Protein 3OL3 (pdb70)

Foldseek 3Di:
DVVLCVQVVVVCCVVPVPDDDPVCVVVVVCQVPPEDDPVLLVQLLVVLVVVDDQPDAAELVSSQVSSCVVVVDGDHSRHSVSNVVVCVVVPRGHPDDD/DDPVLVVQVCVVCVPDDDPVCPVVVVVLVPDEDDPVLLVQLLVVDVVPDDLPPAQELVNSQVSSCVVVVDGHHPRHSVSNVVVNVVVPRHHD

InterPro domains:
  IPR021784 Protein of unknown function DUF3349 [PF11829] (8-99)

Nearest PDB structures (foldseek):
  3ol4-assembly1_B  TM=9.505E-01  e=7.815E-15  Mycolicibacterium smegmatis MC2 155
  6agj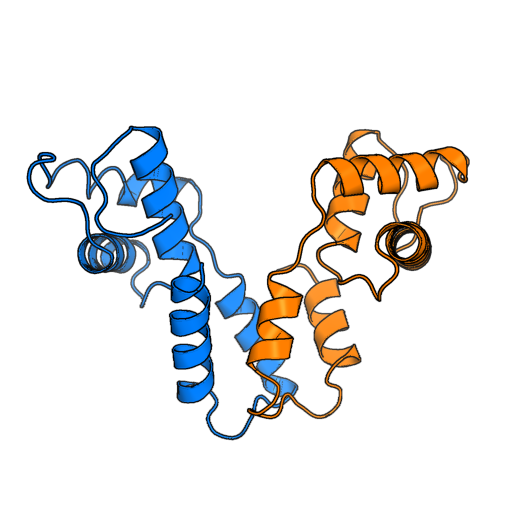-assembly1_A  TM=4.232E-01  e=7.281E-01  Homo sapiens
  8a0m-assembly2_D  TM=3.052E-01  e=1.282E+00  Haemophilus influenzae
  8a0m-assembly2_C  TM=3.181E-01  e=1.755E+00  Haemophilus influenzae
  6zy8-assembly1_A  TM=3.259E-01  e=5.436E+00  Homo sapiens

Solvent-accessible surface area: 10845 Å² total; per-residue (Å²): 103,105,65,72,40,82,89,21,35,32,94,0,81,170,46,39,84,160,16,2,50,44,171,33,0,127,55,1,0,40,46,32,73,54,63,8,81,101,106,42,5,65,130,0,8,93,33,7,60,172,92,32,104,22,167,67,61,0,53,38,58,59,0,89,99,16,0,71,155,27,24,151,100,105,8,20,28,65,4,19,43,39,0,3,41,76,0,47,84,89,63,72,50,42,66,24,95,86,88,116,127,53,4,33,37,27,0,75,135,44,31,104,98,15,2,42,41,177,37,0,125,48,0,12,40,54,10,78,58,68,8,80,101,108,50,6,68,128,0,6,96,17,5,65,182,89,42,109,26,155,72,75,3,50,70,79,55,4,45,102,15,0,72,137,19,22,149,99,106,4,1,4,30,3,8,33,55,0,23,65,80,0,56,84,85,63,65,35,64,98

Radius of gyration: 19.38 Å; Cα contacts (8 Å, |Δi|>4): 205; chains: 2; bounding box: 51×50×26 Å

CATH classification: 6.10.140.2080 (+1 more: 1.10.10.2390)

Secondary structure (DSSP, 8-state):
-HHHHHHHHHHHHHH-TT-B-GGGHHHHHHHHT----HHHHHHHHHHHHHH--SSSPBPHHHHHHHHHHHHSSPPPHHHHHHHHHHHHTTT--BSS--/--HHHHHHHHHH-TT-B-GGGHHHHHHHHH----HHHHHHHHHHHHHH--SSSPBPHHHHHHHHHHHHSSPPPHHHHHHHHHHHHTTT--B-

Sequence (190 aa):
TTTFMDNVLGWLHKGYPEGVPPKDYFALLALLKRSLTEDEVVRAAQQAIILRSTDGQSPVTDDDIRNAVHQIIEKEPTAEEINQVAARLASVGWPLAVPVFMDNVLGWLHKGYPEGVPPKDYFALLALLKRSLTEDEVVRAAQAILRSTDGQSSPVTDDDIRNAVHQIIEKEPTAEEEINQVAARLASVGWPLA

B-factor: mean 25.24, std 8.48, range [11.42, 67.13]

Organism: Mycolicibacterium smegmatis (strain ATCC 700084 / mc(2)155) (NCBI:txid246196)

Structure (mmCIF, N/CA/C/O backbone):
data_3OL3
#
_entry.id   3OL3
#
_cell.length_a   71.870
_cell.length_b   72.900
_cell.length_c   45.140
_cell.angle_alpha   90.000
_cell.angle_beta   90.000
_cell.angle_gamma   90.000
#
_symmetry.space_group_name_H-M   'P 21 21 2'
#
loop_
_entity.id
_entity.type
_entity.pdbx_description
1 polymer 'Putative uncharacterized protein'
2 non-polymer 'IODIDE ION'
3 non-polymer 'TETRAETHYLENE GLYCOL'
4 non-polymer 'TRIETHYLENE GLYCOL'
5 water water
#
loop_
_atom_site.group_PDB
_atom_site.id
_atom_site.type_symbol
_atom_site.label_atom_id
_atom_site.label_alt_id
_atom_site.label_comp_id
_atom_site.label_asym_id
_atom_site.label_entity_id
_atom_site.label_seq_id
_atom_site.pdbx_PDB_ins_code
_atom_site.Cartn_x
_atom_site.Cartn_y
_atom_site.Cartn_z
_atom_site.occupancy
_atom_site.B_iso_or_equiv
_atom_site.auth_seq_id
_atom_site.auth_comp_id
_atom_site.auth_asym_id
_atom_site.auth_atom_id
_atom_site.pdbx_PDB_model_num
ATOM 1 N N . THR A 1 9 ? 41.922 18.122 44.947 1.00 46.82 5 THR A N 1
ATOM 2 C CA . THR A 1 9 ? 43.089 18.830 45.586 1.00 48.19 5 THR A CA 1
ATOM 3 C C . THR A 1 9 ? 44.269 17.878 45.852 1.00 48.42 5 THR A C 1
ATOM 4 O O . THR A 1 9 ? 45.176 17.757 45.009 1.00 47.81 5 THR A O 1
ATOM 6 N N . THR A 1 10 ? 44.269 17.223 47.019 1.00 49.34 6 THR A N 1
ATOM 7 C CA . THR A 1 10 ? 45.112 16.040 47.244 1.00 48.67 6 THR A CA 1
ATOM 8 C C . THR A 1 10 ? 44.693 14.942 46.248 1.00 46.31 6 THR A C 1
ATOM 9 O O . THR A 1 10 ? 45.540 14.265 45.661 1.00 44.67 6 THR A O 1
ATOM 13 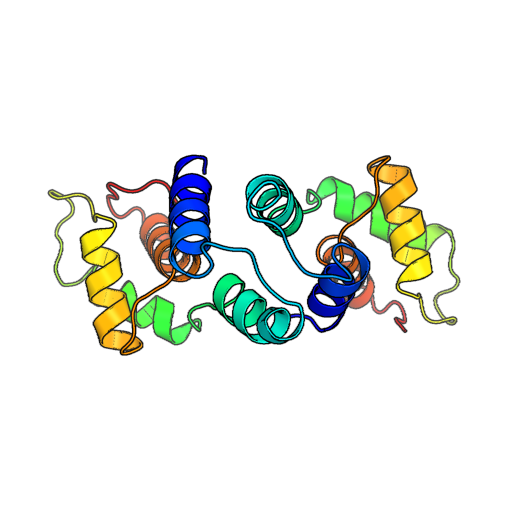N N . THR A 1 11 ? 43.381 14.781 46.062 1.00 44.76 7 THR A N 1
ATOM 14 C CA . THR A 1 11 ? 42.872 13.776 45.136 1.00 42.57 7 THR A CA 1
ATOM 15 C C . THR A 1 11 ? 43.236 14.107 43.679 1.00 39.30 7 THR A C 1
ATOM 16 O O . THR A 1 11 ? 43.573 13.204 42.927 1.00 38.11 7 THR A O 1
ATOM 20 N N . PHE A 1 12 ? 43.197 15.389 43.299 1.00 37.15 8 PHE A N 1
ATOM 21 C CA . PHE A 1 12 ? 43.668 15.796 41.972 1.00 35.32 8 PHE A CA 1
ATOM 22 C C . PHE A 1 12 ? 45.098 15.305 41.750 1.00 33.85 8 PHE A C 1
ATOM 23 O O . PHE A 1 12 ? 45.391 14.650 40.750 1.00 32.74 8 PHE A O 1
ATOM 31 N N . MET A 1 13 ? 45.988 15.607 42.693 1.00 33.33 9 MET A N 1
ATOM 32 C CA . MET A 1 13 ? 47.382 15.224 42.546 1.00 31.95 9 MET A CA 1
ATOM 33 C C . MET A 1 13 ? 47.539 13.704 42.576 1.00 31.51 9 MET A C 1
ATOM 34 O O . MET A 1 13 ? 48.289 13.164 41.783 1.00 29.90 9 MET A O 1
ATOM 39 N N . ASP A 1 14 ? 46.848 13.028 43.504 1.00 31.33 10 ASP A N 1
ATOM 40 C CA . ASP A 1 14 ? 46.853 11.559 43.559 1.00 31.87 10 ASP A CA 1
ATOM 41 C C . ASP A 1 14 ? 46.580 10.993 42.162 1.00 29.70 10 ASP A C 1
ATOM 42 O O . ASP A 1 14 ? 47.277 10.094 41.693 1.00 30.18 10 ASP A O 1
ATOM 47 N N . ASN A 1 15 ? 45.554 11.532 41.512 1.00 29.00 11 ASN A N 1
ATOM 48 C CA . ASN A 1 15 ? 45.098 11.033 40.212 1.00 28.09 11 ASN A CA 1
ATOM 49 C C . ASN A 1 15 ? 46.125 11.302 39.090 1.00 26.32 11 ASN A C 1
ATOM 50 O O . ASN A 1 15 ? 46.455 10.393 38.311 1.00 25.78 11 ASN A O 1
ATOM 55 N N . VAL A 1 16 ? 46.646 12.532 39.031 1.00 23.60 12 VAL A N 1
ATOM 56 C CA . VAL A 1 16 ? 47.631 12.883 38.005 1.00 21.94 12 VAL A CA 1
ATOM 57 C C . VAL A 1 16 ? 48.945 12.127 38.233 1.00 21.54 12 VAL A C 1
ATOM 58 O O . VAL A 1 16 ? 49.487 11.541 37.304 1.00 20.14 12 VAL A O 1
ATOM 62 N N . LEU A 1 17 ? 49.420 12.096 39.484 1.00 22.18 13 LEU A N 1
ATOM 63 C CA . LEU A 1 17 ? 50.614 11.323 39.840 1.00 21.70 13 LEU A CA 1
ATOM 64 C C . LEU A 1 17 ? 50.504 9.847 39.508 1.00 22.05 13 LEU A C 1
ATOM 65 O O . LEU A 1 17 ? 51.436 9.276 38.958 1.00 21.25 13 LEU A O 1
ATOM 70 N N . GLY A 1 18 ? 49.373 9.229 39.848 1.00 23.04 14 GLY A N 1
ATOM 71 C CA . GLY A 1 18 ? 49.116 7.835 39.447 1.00 23.95 14 GLY A CA 1
ATOM 72 C C . GLY A 1 18 ? 49.213 7.652 37.929 1.00 23.11 14 GLY A C 1
ATOM 73 O O . GLY A 1 18 ? 49.834 6.690 37.434 1.00 23.04 14 GLY A O 1
ATOM 74 N N . TRP A 1 19 ? 48.611 8.591 37.195 1.00 22.10 15 TRP A N 1
ATOM 75 C CA . TRP A 1 19 ? 48.648 8.571 35.734 1.00 21.75 15 TRP A CA 1
ATOM 76 C C . TRP A 1 19 ? 50.087 8.656 35.203 1.00 20.84 15 TRP A C 1
ATOM 77 O O . TRP A 1 19 ? 50.499 7.870 34.331 1.00 20.59 15 TRP A O 1
ATOM 88 N N . LEU A 1 20 ? 50.845 9.606 35.748 1.00 20.19 16 LEU A N 1
ATOM 89 C CA . LEU A 1 20 ? 52.210 9.886 35.311 1.00 20.29 16 LEU A CA 1
ATOM 90 C C . LEU A 1 20 ? 53.141 8.710 35.529 1.00 20.77 16 LEU A C 1
ATOM 91 O O . LEU A 1 20 ? 53.964 8.373 34.666 1.00 20.99 16 LEU A O 1
ATOM 96 N N . HIS A 1 21 ? 53.025 8.103 36.701 1.00 21.84 17 HIS A N 1
ATOM 97 C CA . HIS A 1 21 ? 53.827 6.934 37.051 1.00 23.19 17 HIS A CA 1
ATOM 98 C C . HIS A 1 21 ? 53.492 5.752 36.140 1.00 24.24 17 HIS A C 1
ATOM 99 O O . HIS A 1 21 ? 54.373 4.991 35.756 1.00 24.49 17 HIS A O 1
ATOM 106 N N . LYS A 1 22 ? 52.224 5.621 35.775 1.00 26.10 18 LYS A N 1
ATOM 107 C CA . LYS A 1 22 ? 51.810 4.554 34.831 1.00 28.77 18 LYS A CA 1
ATOM 108 C C . LYS A 1 22 ? 52.197 4.818 33.371 1.00 28.02 18 LYS A C 1
ATOM 109 O O . LYS A 1 22 ? 52.662 3.921 32.681 1.00 29.81 18 LYS A O 1
ATOM 115 N N . GLY A 1 23 ? 52.031 6.049 32.913 1.00 27.46 19 GLY A N 1
ATOM 116 C CA . GLY A 1 23 ? 52.398 6.408 31.540 1.00 27.47 19 GLY A CA 1
ATOM 117 C C . GLY A 1 23 ? 53.896 6.438 31.329 1.00 27.64 19 GLY A C 1
ATOM 118 O O . GLY A 1 23 ? 54.395 6.095 30.250 1.00 27.94 19 GLY A O 1
ATOM 119 N N . TYR A 1 24 ? 54.635 6.833 32.364 1.00 26.89 20 TYR A N 1
ATOM 120 C CA . TYR A 1 24 ? 56.085 6.974 32.242 1.00 26.73 20 TYR A CA 1
ATOM 121 C C . TYR A 1 24 ? 56.810 6.308 33.423 1.00 27.71 20 TYR A C 1
ATOM 122 O O . TYR A 1 24 ? 57.383 6.995 34.280 1.00 26.97 20 TYR A O 1
ATOM 131 N N . PRO A 1 25 ? 56.787 4.967 33.476 1.00 29.28 21 PRO A N 1
ATOM 132 C CA . PRO A 1 25 ? 57.321 4.270 34.647 1.00 30.06 21 PRO A CA 1
ATOM 133 C C . PRO A 1 25 ? 58.818 4.468 34.913 1.00 30.25 21 PRO A C 1
ATOM 134 O O . PRO A 1 25 ? 59.228 4.448 36.070 1.00 31.36 21 PRO A O 1
ATOM 138 N N . GLU A 1 26 ? 59.629 4.701 33.882 1.00 29.68 22 GLU A N 1
ATOM 139 C CA . GLU A 1 26 ? 61.080 4.823 34.094 1.00 29.80 22 GLU A CA 1
ATOM 140 C C . GLU A 1 26 ? 61.593 6.245 33.993 1.00 27.72 22 GLU A C 1
ATOM 141 O O . GLU A 1 26 ? 62.802 6.462 33.973 1.00 28.18 22 GLU A O 1
ATOM 147 N N . GLY A 1 27 ? 60.683 7.216 33.897 1.00 26.02 23 GLY A N 1
ATOM 148 C CA . GLY A 1 27 ? 61.080 8.600 33.698 1.00 22.17 23 GLY A CA 1
ATOM 149 C C . GLY A 1 27 ? 60.507 9.183 32.418 1.00 21.09 23 GLY A C 1
ATOM 150 O O . GLY A 1 27 ? 59.992 8.460 31.550 1.00 20.29 23 GLY A O 1
ATOM 151 N N . VAL A 1 28 ? 60.575 10.505 32.310 1.00 19.25 24 VAL A N 1
ATOM 152 C CA . VAL A 1 28 ? 60.090 11.191 31.109 1.00 17.92 24 VAL A CA 1
ATOM 153 C C . VAL A 1 28 ? 61.304 11.744 30.382 1.00 18.07 24 VAL A C 1
ATOM 154 O O . VAL A 1 28 ? 61.959 12.654 30.906 1.00 17.39 24 VAL A O 1
ATOM 158 N N . PRO A 1 29 ? 61.626 11.197 29.191 1.00 17.92 25 PRO A N 1
ATOM 159 C CA . PRO A 1 29 ? 62.754 11.777 28.461 1.00 18.46 25 PRO A CA 1
ATOM 160 C C . PRO A 1 29 ? 62.375 13.128 27.843 1.00 18.96 25 PRO A C 1
ATOM 161 O O . PRO A 1 29 ? 61.188 13.384 27.611 1.00 18.27 25 PRO A O 1
ATOM 165 N N . PRO A 1 30 ? 63.385 13.979 27.547 1.00 19.28 26 PRO A N 1
ATOM 166 C CA . PRO A 1 30 ? 63.081 15.294 27.000 1.00 19.79 26 PRO A CA 1
ATOM 167 C C . PRO A 1 30 ? 62.309 15.277 25.670 1.00 19.82 26 PRO A C 1
ATOM 168 O O . PRO A 1 30 ? 61.496 16.170 25.442 1.00 19.48 26 PRO A O 1
ATOM 172 N N . LYS A 1 31 ? 62.533 14.266 24.819 1.00 19.37 27 LYS A N 1
ATOM 173 C CA . LYS A 1 31 ? 61.722 14.100 23.598 1.00 21.37 27 LYS A CA 1
ATOM 174 C C . LYS A 1 31 ? 60.193 14.008 23.835 1.00 20.79 27 LYS A C 1
ATOM 175 O O . LYS A 1 31 ? 59.413 14.282 22.921 1.00 21.48 27 LYS A O 1
ATOM 181 N N . ASP A 1 32 ? 59.781 13.637 25.053 1.00 19.69 28 ASP A N 1
ATOM 182 C CA . ASP A 1 32 ? 58.363 13.458 25.411 1.00 19.47 28 ASP A CA 1
ATOM 183 C C . ASP A 1 32 ? 57.766 14.633 26.211 1.00 19.13 28 ASP A C 1
ATOM 184 O O . ASP A 1 32 ? 56.603 14.614 26.584 1.00 18.69 28 ASP A O 1
ATOM 189 N N . TYR A 1 33 ? 58.572 15.640 26.491 1.00 19.09 29 TYR A N 1
ATOM 190 C CA . TYR A 1 33 ? 58.083 16.856 27.182 1.00 18.60 29 TYR A CA 1
ATOM 191 C C . TYR A 1 33 ? 56.946 17.554 26.444 1.00 18.94 29 TYR A C 1
ATOM 192 O O . TYR A 1 33 ? 55.937 17.963 27.069 1.00 17.73 29 TYR A O 1
ATOM 201 N N . PHE A 1 34 ? 57.095 17.708 25.127 1.00 19.31 30 PHE A N 1
ATOM 202 C CA . PHE A 1 34 ? 55.979 18.256 24.341 1.00 20.39 30 PHE A CA 1
ATOM 203 C C . PHE A 1 34 ? 54.679 17.466 24.579 1.00 19.36 30 PHE A C 1
ATOM 204 O O . PHE A 1 34 ? 53.669 18.050 24.951 1.00 19.45 30 PHE A O 1
ATOM 212 N N . ALA A 1 35 ? 54.712 16.150 24.367 1.00 19.03 31 ALA A N 1
ATOM 213 C CA . ALA A 1 35 ? 53.509 15.303 24.535 1.00 18.81 31 ALA A CA 1
ATOM 214 C C . ALA A 1 35 ? 52.992 15.356 25.974 1.00 17.66 31 ALA A C 1
ATOM 215 O O . ALA A 1 35 ? 51.803 15.427 26.209 1.00 16.46 31 ALA A O 1
ATOM 217 N N . LEU A 1 36 ? 53.901 15.329 26.939 1.00 16.92 32 LEU A N 1
ATOM 218 C CA . LEU A 1 36 ? 53.479 15.374 28.342 1.00 16.78 32 LEU A CA 1
ATOM 219 C C . LEU A 1 36 ? 52.768 16.685 28.647 1.00 17.18 32 LEU A C 1
ATOM 220 O O . LEU A 1 36 ? 51.689 16.678 29.248 1.00 15.92 32 LEU A O 1
ATOM 225 N N . LEU A 1 37 ? 53.384 17.810 28.277 1.00 18.26 33 LEU A N 1
ATOM 226 C CA . LEU A 1 37 ? 52.779 19.106 28.599 1.00 19.51 33 LEU A CA 1
ATOM 227 C C . LEU A 1 37 ? 51.464 19.271 27.882 1.00 19.83 33 LEU A C 1
ATOM 228 O O . LEU A 1 37 ? 50.508 19.798 28.453 1.00 18.56 33 LEU A O 1
ATOM 233 N N . ALA A 1 38 ? 51.415 18.829 26.622 1.00 20.82 34 ALA A N 1
ATOM 234 C CA . ALA A 1 38 ? 50.185 18.908 25.856 1.00 22.13 34 ALA A CA 1
ATOM 235 C C . ALA A 1 38 ? 49.055 18.217 26.580 1.00 21.86 34 ALA A C 1
ATOM 236 O O . ALA A 1 38 ? 47.959 18.779 26.678 1.00 23.28 34 ALA A O 1
ATOM 238 N N . LEU A 1 39 ? 49.321 17.025 27.118 1.00 20.54 35 LEU A N 1
ATOM 239 C CA . LEU A 1 39 ? 48.317 16.284 27.878 1.00 19.34 35 LEU A CA 1
ATOM 240 C C . LEU A 1 39 ? 47.926 16.954 29.213 1.00 19.18 35 LEU A C 1
ATOM 241 O O . LEU A 1 39 ? 46.743 17.085 29.517 1.00 19.37 35 LEU A O 1
ATOM 246 N N . LEU A 1 40 ? 48.932 17.336 30.008 1.00 18.66 36 LEU A N 1
ATOM 247 C CA . LEU A 1 40 ? 48.737 18.031 31.273 1.00 18.52 36 LEU A CA 1
ATOM 248 C C . LEU A 1 40 ? 47.915 19.312 31.128 1.00 19.89 36 LEU A C 1
ATOM 249 O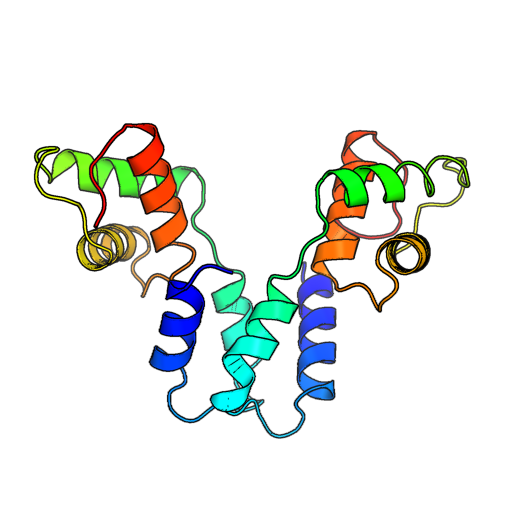 O . LEU A 1 40 ? 47.096 19.614 32.006 1.00 18.91 36 LEU A O 1
ATOM 254 N N . LYS A 1 41 ? 48.106 20.043 30.026 1.00 19.67 37 LYS A N 1
ATOM 255 C CA . LYS A 1 41 ? 47.424 21.321 29.842 1.00 21.74 37 LYS A CA 1
ATOM 256 C C . LYS A 1 41 ? 46.187 21.209 28.981 1.00 21.93 37 LYS A C 1
ATOM 257 O O . LYS A 1 41 ? 45.548 22.219 28.693 1.00 22.05 37 LYS A O 1
ATOM 263 N N . ARG A 1 42 ? 45.853 19.991 28.567 1.00 21.23 38 ARG A N 1
ATOM 264 C CA . ARG A 1 42 ? 44.747 19.798 27.645 1.00 22.75 38 ARG A CA 1
ATOM 265 C C . ARG A 1 42 ? 43.466 20.217 28.361 1.00 22.94 38 ARG A C 1
ATOM 266 O O . ARG A 1 42 ? 43.306 19.961 29.561 1.00 21.26 38 ARG A O 1
ATOM 274 N N . SER A 1 43 ? 42.564 20.880 27.651 1.00 23.75 39 SER A N 1
ATOM 275 C CA . SER A 1 43 ? 41.326 21.322 28.302 1.00 23.97 39 SER A CA 1
ATOM 276 C C . SER A 1 43 ? 40.161 21.311 27.332 1.00 24.10 39 SER A C 1
ATOM 277 O O . SER A 1 43 ? 40.362 21.390 26.113 1.00 25.67 39 SER A O 1
ATOM 280 N N . LEU A 1 44 ? 38.949 21.157 27.865 1.00 22.49 40 LEU A N 1
ATOM 281 C CA . LEU A 1 44 ? 37.735 21.276 27.052 1.00 22.66 40 LEU A CA 1
ATOM 282 C C . LEU A 1 44 ? 37.559 22.721 26.619 1.00 23.74 40 LEU A C 1
ATOM 283 O O . LEU A 1 44 ? 37.846 23.648 27.390 1.00 22.88 40 LEU A O 1
ATOM 288 N N . THR A 1 45 ? 37.104 22.903 25.370 1.00 25.46 41 THR A N 1
ATOM 289 C CA . THR A 1 45 ? 36.659 24.196 24.889 1.00 26.29 41 THR A CA 1
ATOM 290 C C . THR A 1 45 ? 35.391 24.558 25.645 1.00 26.45 41 THR A C 1
ATOM 291 O O . THR A 1 45 ? 34.728 23.675 26.225 1.00 24.90 41 THR A O 1
ATOM 295 N N . GLU A 1 46 ? 35.038 25.839 25.616 1.00 26.89 42 GLU A N 1
ATOM 296 C CA . GLU A 1 46 ? 33.826 26.300 26.278 1.00 26.64 42 GLU A CA 1
ATOM 297 C C . GLU A 1 46 ? 32.602 25.525 25.790 1.00 26.53 42 GLU A C 1
ATOM 298 O O . GLU A 1 46 ? 31.815 25.025 26.606 1.00 25.06 42 GLU A O 1
ATOM 304 N N . ASP A 1 47 ? 32.458 25.399 24.473 1.00 27.75 43 ASP A N 1
ATOM 305 C CA . ASP A 1 47 ? 31.331 24.659 23.912 1.00 27.87 43 ASP A CA 1
ATOM 306 C C . ASP A 1 47 ? 31.279 23.162 24.343 1.00 25.75 43 ASP A C 1
ATOM 307 O O . ASP A 1 47 ? 30.192 22.614 24.580 1.00 24.68 43 ASP A O 1
ATOM 312 N N . GLU A 1 48 ? 32.442 22.536 24.513 1.00 24.04 44 GLU A N 1
ATOM 313 C CA . GLU A 1 48 ? 32.496 21.182 25.041 1.00 22.43 44 GLU A CA 1
ATOM 314 C C . GLU A 1 48 ? 32.045 21.136 26.515 1.00 19.68 44 GLU A C 1
ATOM 315 O O . GLU A 1 48 ? 31.331 20.229 26.896 1.00 19.91 44 GLU A O 1
ATOM 321 N N . VAL A 1 49 ? 32.434 22.125 27.314 1.00 18.38 45 VAL A N 1
ATOM 322 C CA . VAL A 1 49 ? 31.976 22.206 28.722 1.00 16.28 45 VAL A CA 1
ATOM 323 C C . VAL A 1 49 ? 30.450 22.332 28.753 1.00 16.45 45 VAL A C 1
ATOM 324 O O . VAL A 1 49 ? 29.755 21.630 29.511 1.00 14.65 45 VAL A O 1
ATOM 328 N N . VAL A 1 50 ? 29.932 23.233 27.917 1.00 17.32 46 VAL A N 1
ATOM 329 C CA . VAL A 1 50 ? 28.487 23.445 27.839 1.00 18.75 46 VAL A CA 1
ATOM 330 C C . VAL A 1 50 ? 27.779 22.134 27.507 1.00 18.16 46 VAL A C 1
ATOM 331 O O . VAL A 1 50 ? 26.830 21.749 28.195 1.00 17.97 46 VAL A O 1
ATOM 335 N N . ARG A 1 51 ? 28.254 21.425 26.483 1.00 19.67 47 ARG A N 1
ATOM 336 C CA . ARG A 1 51 ? 27.634 20.175 26.074 1.00 20.08 47 ARG A CA 1
ATOM 337 C C . ARG A 1 51 ? 27.659 19.110 27.174 1.00 19.50 47 ARG A C 1
ATOM 338 O O . ARG A 1 51 ? 26.675 18.402 27.374 1.00 19.04 47 ARG A O 1
ATOM 346 N N . ALA A 1 52 ? 28.779 18.997 27.888 1.00 18.09 48 ALA A N 1
ATOM 347 C CA . ALA A 1 52 ? 28.878 18.004 28.970 1.00 17.62 48 ALA A CA 1
ATOM 348 C C . ALA A 1 52 ? 27.910 18.283 30.122 1.00 15.91 48 ALA A C 1
ATOM 349 O O . ALA A 1 52 ? 27.189 17.392 30.581 1.00 16.89 48 ALA A O 1
ATOM 351 N N . ALA A 1 53 ? 27.884 19.526 30.575 1.00 15.55 49 ALA A N 1
ATOM 352 C CA . ALA A 1 53 ? 26.973 19.943 31.645 1.00 14.68 49 ALA A CA 1
ATOM 353 C C . ALA A 1 53 ? 25.518 19.683 31.240 1.00 15.51 49 ALA A C 1
ATOM 354 O O . ALA A 1 53 ? 24.724 19.204 32.028 1.00 13.38 49 ALA A O 1
ATOM 356 N N . GLN A 1 54 ? 25.189 20.024 30.005 1.00 16.18 50 GLN A N 1
ATOM 357 C CA A GLN A 1 54 ? 23.826 19.811 29.511 0.60 17.49 50 GLN A CA 1
ATOM 358 C CA B GLN A 1 54 ? 23.857 19.822 29.446 0.40 17.94 50 GLN A CA 1
ATOM 359 C C . GLN A 1 54 ? 23.421 18.346 29.489 1.00 18.24 50 GLN A C 1
ATOM 360 O O . GLN A 1 54 ? 22.302 18.016 29.901 1.00 18.12 50 GLN A O 1
ATOM 371 N N . ALA A 1 55 ? 24.313 17.459 29.052 1.00 19.73 51 ALA A N 1
ATOM 372 C CA . ALA A 1 55 ? 23.982 16.034 29.013 1.00 20.38 51 ALA A CA 1
ATOM 373 C C . ALA A 1 55 ? 23.794 15.483 30.436 1.00 20.42 51 ALA A C 1
ATOM 374 O O . ALA A 1 55 ? 22.826 14.746 30.715 1.00 21.33 51 ALA A O 1
ATOM 376 N N . ILE A 1 56 ? 24.692 15.879 31.347 1.00 19.68 52 ILE A N 1
ATOM 377 C CA A ILE A 1 56 ? 24.588 15.480 32.754 0.60 19.05 52 ILE A CA 1
ATOM 378 C CA B ILE A 1 56 ? 24.599 15.511 32.765 0.40 19.25 52 ILE A CA 1
ATOM 379 C C . ILE A 1 56 ? 23.285 16.003 33.385 1.00 19.25 52 ILE A C 1
ATOM 380 O O . ILE A 1 56 ? 22.568 15.244 34.049 1.00 19.32 52 ILE A O 1
ATOM 389 N N . LEU A 1 57 ? 22.962 17.271 33.146 1.00 18.69 53 LEU A N 1
ATOM 390 C CA . LEU A 1 57 ? 21.778 17.879 33.739 1.00 20.02 53 LEU A CA 1
ATOM 391 C C . LEU A 1 57 ? 20.487 17.228 33.265 1.00 22.00 53 LEU A C 1
ATOM 392 O O . LEU A 1 57 ? 19.529 17.108 34.036 1.00 22.18 53 LEU A O 1
ATOM 397 N N . ARG A 1 58 ? 20.473 16.783 32.012 1.00 23.85 54 ARG A N 1
ATOM 398 C CA . ARG A 1 58 ? 19.312 16.092 31.453 1.00 27.78 54 ARG A CA 1
ATOM 399 C C . ARG A 1 58 ? 19.077 14.710 32.072 1.00 30.15 54 ARG A C 1
ATOM 400 O O . ARG A 1 58 ? 17.937 14.244 32.150 1.00 31.31 54 ARG A O 1
ATOM 408 N N . SER A 1 59 ? 20.141 14.057 32.516 1.00 31.10 55 SER A N 1
ATOM 409 C CA . SER A 1 59 ? 20.015 12.681 32.947 1.00 34.03 55 SER A CA 1
ATOM 410 C C . SER A 1 59 ? 20.122 12.470 34.468 1.00 34.58 55 SER A C 1
ATOM 411 O O . SER A 1 59 ? 20.178 11.326 34.941 1.00 36.56 55 SER A O 1
ATOM 414 N N . THR A 1 60 ? 20.121 13.565 35.232 1.00 34.44 56 THR A N 1
ATOM 415 C CA . THR A 1 60 ? 20.150 13.504 36.705 1.00 35.36 56 THR A CA 1
ATOM 416 C C . THR A 1 60 ? 19.046 14.337 37.365 1.00 35.38 56 THR A C 1
ATOM 417 O O . THR A 1 60 ? 18.503 15.275 36.755 1.00 34.53 56 THR A O 1
ATOM 421 N N . ASP A 1 61 ? 18.706 13.989 38.609 1.00 35.86 57 ASP A N 1
ATOM 422 C CA . ASP A 1 61 ? 17.678 14.738 39.324 1.00 35.58 57 ASP A CA 1
ATOM 423 C C . ASP A 1 61 ? 18.115 15.348 40.659 1.00 35.50 57 ASP A C 1
ATOM 424 O O . ASP A 1 61 ? 17.309 15.998 41.328 1.00 36.22 57 ASP A O 1
ATOM 429 N N . GLY A 1 62 ? 19.370 15.147 41.048 1.00 34.20 58 GLY A N 1
ATOM 430 C CA . GLY A 1 62 ? 19.861 15.753 42.282 1.00 33.56 58 GLY A CA 1
ATOM 431 C C . GLY A 1 62 ? 19.860 14.821 43.480 1.00 34.32 58 GLY A C 1
ATOM 432 O O . GLY A 1 62 ? 20.589 15.055 44.431 1.00 34.74 58 GLY A O 1
ATOM 433 N N . GLN A 1 63 ? 19.044 13.766 43.426 1.00 34.81 59 GLN A N 1
ATOM 434 C CA . GLN A 1 63 ? 18.998 12.744 44.474 1.00 36.98 59 GLN A CA 1
ATOM 435 C C . GLN A 1 63 ? 20.247 11.884 44.457 1.00 38.02 59 GLN A C 1
ATOM 436 O O . GLN A 1 63 ? 20.599 11.301 45.488 1.00 39.91 59 GLN A O 1
ATOM 442 N N . SER A 1 64 ? 20.901 11.815 43.293 1.00 36.26 60 SER A N 1
ATOM 443 C CA . SER A 1 64 ? 22.188 11.128 43.152 1.00 36.72 60 SER A CA 1
ATOM 444 C C . SER A 1 64 ? 23.300 12.084 42.712 1.00 33.85 60 SER A C 1
ATOM 445 O O . SER A 1 64 ? 23.350 12.499 41.553 1.00 33.06 60 SER A O 1
ATOM 448 N N . PRO A 1 65 ? 24.170 12.480 43.660 1.00 33.27 61 PRO A N 1
ATOM 449 C CA . PRO A 1 65 ? 25.248 13.394 43.351 1.00 30.24 61 PRO A CA 1
ATOM 450 C C . PRO A 1 65 ? 26.026 12.900 42.132 1.00 28.45 61 PRO A C 1
ATOM 451 O O . PRO A 1 65 ? 26.331 11.696 42.019 1.00 28.36 61 PRO A O 1
ATOM 455 N N .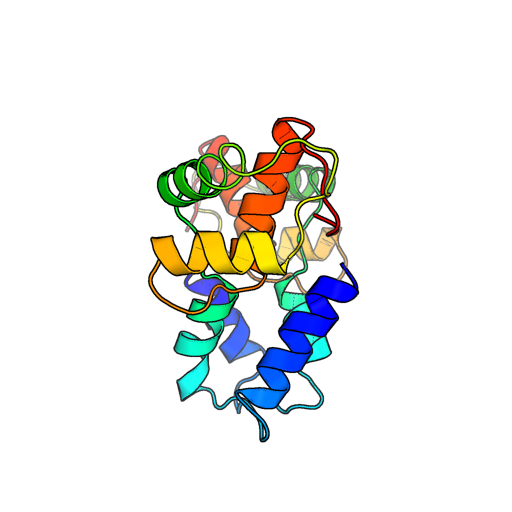 VAL A 1 66 ? 26.308 13.827 41.219 1.00 24.28 62 VAL A N 1
ATOM 456 C CA . VAL A 1 66 ? 27.104 13.542 40.045 1.00 22.10 62 VAL A CA 1
ATOM 457 C C . VAL A 1 66 ? 28.495 13.094 40.456 1.00 21.92 62 VAL A C 1
ATOM 458 O O . VAL A 1 66 ? 29.201 13.802 41.185 1.00 21.44 62 VAL A O 1
ATOM 462 N N . THR A 1 67 ? 28.881 11.915 39.980 1.00 23.49 63 THR A N 1
ATOM 463 C CA . THR A 1 67 ? 30.176 11.324 40.327 1.00 24.78 63 THR A CA 1
ATOM 464 C C . THR A 1 67 ? 31.215 11.596 39.253 1.00 24.55 63 THR A C 1
ATOM 465 O O . THR A 1 67 ? 30.860 12.005 38.132 1.00 22.82 63 THR A O 1
ATOM 469 N N . ASP A 1 68 ? 32.487 11.338 39.589 1.00 25.62 64 ASP A N 1
ATOM 470 C CA . ASP A 1 68 ? 33.598 11.489 38.640 1.00 25.64 64 ASP A CA 1
ATOM 471 C C . ASP A 1 68 ? 33.349 10.629 37.419 1.00 26.36 64 ASP A C 1
ATOM 472 O O . ASP A 1 68 ? 33.580 11.076 36.291 1.00 26.02 64 ASP A O 1
ATOM 474 N N . ASP A 1 69 ? 32.841 9.408 37.656 1.00 28.02 65 ASP A N 1
ATOM 475 C CA . ASP A 1 69 ? 32.466 8.451 36.609 1.00 27.96 65 ASP A CA 1
ATOM 476 C C . ASP A 1 69 ? 31.380 8.976 35.662 1.00 27.54 65 ASP A C 1
ATOM 477 O O . ASP A 1 69 ? 31.489 8.792 34.440 1.00 26.57 65 ASP A O 1
ATOM 479 N N . ASP A 1 70 ? 30.344 9.627 36.224 1.00 25.94 66 ASP A N 1
ATOM 480 C CA . ASP A 1 70 ? 29.284 10.256 35.427 1.00 24.65 66 ASP A CA 1
ATOM 481 C C . ASP A 1 70 ? 29.876 11.278 34.477 1.00 22.50 66 ASP A C 1
ATOM 482 O O . ASP A 1 70 ? 29.494 11.367 33.294 1.00 22.60 66 ASP A O 1
ATOM 487 N N . ILE A 1 71 ? 30.778 12.093 35.012 1.00 19.71 67 ILE A N 1
ATOM 488 C CA . ILE A 1 71 ? 31.342 13.173 34.234 1.00 17.98 67 ILE A CA 1
ATOM 489 C C . ILE A 1 71 ? 32.292 12.598 33.171 1.00 19.33 67 ILE A C 1
ATOM 490 O O . ILE A 1 71 ? 32.225 12.962 32.015 1.00 18.47 67 ILE A O 1
ATOM 495 N N . ARG A 1 72 ? 33.166 11.688 33.587 1.00 20.55 68 ARG A N 1
ATOM 496 C CA . ARG A 1 72 ? 34.056 10.997 32.662 1.00 22.24 68 ARG A CA 1
ATOM 497 C C . ARG A 1 72 ? 33.313 10.447 31.456 1.00 22.94 68 ARG A C 1
ATOM 498 O O . ARG A 1 72 ? 33.752 10.656 30.327 1.00 22.79 68 ARG A O 1
ATOM 506 N N . ASN A 1 73 ? 32.196 9.748 31.687 1.00 25.26 69 ASN A N 1
ATOM 507 C CA . ASN A 1 73 ? 31.433 9.153 30.593 1.00 27.44 69 ASN A CA 1
ATOM 508 C C . ASN A 1 73 ? 30.878 10.199 29.650 1.00 27.40 69 ASN A C 1
ATOM 509 O O . ASN A 1 73 ? 30.807 9.994 28.437 1.00 28.11 69 ASN A O 1
ATOM 514 N N . ALA A 1 74 ? 30.457 11.321 30.231 1.00 25.78 70 ALA A N 1
ATOM 515 C CA . ALA A 1 74 ? 29.806 12.377 29.479 1.00 24.70 70 ALA A CA 1
ATOM 516 C C . ALA A 1 74 ? 30.848 13.072 28.626 1.00 23.88 70 ALA A C 1
ATOM 517 O O . ALA A 1 74 ? 30.611 13.374 27.455 1.00 23.35 70 ALA A O 1
ATOM 519 N N . VAL A 1 75 ? 32.026 13.305 29.208 1.00 21.99 71 VAL A N 1
ATOM 520 C CA . VAL A 1 75 ? 33.079 13.983 28.459 1.00 21.67 71 VAL A CA 1
ATOM 521 C C . VAL A 1 75 ? 33.640 13.038 27.369 1.00 22.68 71 VAL A C 1
ATOM 522 O O . VAL A 1 75 ? 33.911 13.464 26.237 1.00 23.01 71 VAL A O 1
ATOM 526 N N . HIS A 1 76 ? 33.768 11.754 27.702 1.00 24.18 72 HIS A N 1
ATOM 527 C CA . HIS A 1 76 ? 34.303 10.766 26.738 1.00 26.60 72 HIS A CA 1
ATOM 528 C C . HIS A 1 76 ? 33.459 10.754 25.451 1.00 28.98 72 HIS A C 1
ATOM 529 O O . HIS A 1 76 ? 33.998 10.757 24.348 1.00 30.47 72 HIS A O 1
ATOM 536 N N . GLN A 1 77 ? 32.136 10.780 25.606 1.00 30.13 73 GLN A N 1
ATOM 537 C CA . GLN A 1 77 ? 31.220 10.750 24.453 1.00 32.61 73 GLN A CA 1
ATOM 538 C C . GLN A 1 77 ? 31.407 11.978 23.561 1.00 32.46 73 GLN A C 1
ATOM 539 O O . GLN A 1 77 ? 31.229 11.910 22.361 1.00 34.09 73 GLN A O 1
ATOM 545 N N . ILE A 1 78 ? 31.784 13.093 24.173 1.00 30.07 74 ILE A N 1
ATOM 546 C CA . ILE A 1 78 ? 31.967 14.360 23.486 1.00 29.86 74 ILE A CA 1
ATOM 547 C C . ILE A 1 78 ? 33.318 14.445 22.780 1.00 30.23 74 ILE A C 1
ATOM 548 O O . ILE A 1 78 ? 33.372 14.767 21.588 1.00 32.03 74 ILE A O 1
ATOM 553 N N . ILE A 1 79 ? 34.406 14.166 23.500 1.00 28.23 75 ILE A N 1
ATOM 554 C CA . ILE A 1 79 ? 35.745 14.370 22.927 1.00 28.61 75 ILE A CA 1
ATOM 555 C C . ILE A 1 79 ? 36.320 13.125 22.265 1.00 29.69 75 ILE A C 1
ATOM 556 O O . ILE A 1 79 ? 37.351 13.209 21.587 1.00 30.05 75 ILE A O 1
ATOM 561 N N . GLU A 1 80 ? 35.666 11.987 22.499 1.00 30.55 76 GLU A N 1
ATOM 562 C CA . GLU A 1 80 ? 35.990 10.700 21.851 1.00 32.74 76 GLU A CA 1
ATOM 563 C C . GLU A 1 80 ? 37.366 10.147 22.226 1.00 32.21 76 GLU A C 1
ATOM 564 O O . GLU A 1 80 ? 38.041 9.483 21.434 1.00 33.52 76 GLU A O 1
ATOM 570 N N . LYS A 1 81 ? 37.767 10.425 23.460 1.00 29.97 77 LYS A N 1
ATOM 571 C CA . LYS A 1 81 ? 39.028 9.916 24.007 1.00 29.33 77 LYS A CA 1
ATOM 572 C C . LYS A 1 81 ? 38.915 9.992 25.517 1.00 27.45 77 LYS A C 1
ATOM 573 O O . LYS A 1 81 ? 37.980 10.613 26.032 1.00 25.77 77 LYS A O 1
ATOM 579 N N . GLU A 1 82 ? 39.838 9.337 26.218 1.00 26.36 78 GLU A N 1
ATOM 580 C CA . GLU A 1 82 ? 39.819 9.326 27.674 1.00 25.46 78 GLU A CA 1
ATOM 581 C C . GLU A 1 82 ? 40.037 10.750 28.206 1.00 22.75 78 GLU A C 1
ATOM 582 O O . GLU A 1 82 ? 41.012 11.427 27.853 1.00 22.70 78 GLU A O 1
ATOM 588 N N . PRO A 1 83 ? 39.109 11.225 29.039 1.00 21.16 79 PRO A N 1
ATOM 589 C CA . PRO A 1 83 ? 39.215 12.578 29.582 1.00 19.87 79 PRO A CA 1
ATOM 590 C C . PRO A 1 83 ? 40.315 12.660 30.636 1.00 19.02 79 PRO A C 1
ATOM 591 O O . PRO A 1 83 ? 40.549 11.685 31.353 1.00 19.53 79 PRO A O 1
ATOM 595 N N . THR A 1 84 ? 40.963 13.814 30.744 1.00 18.98 80 THR A N 1
ATOM 596 C CA . THR A 1 84 ? 41.946 14.063 31.797 1.00 17.79 80 THR A CA 1
ATOM 597 C C . THR A 1 84 ? 41.255 14.607 33.057 1.00 18.16 80 THR A C 1
ATOM 598 O O . THR A 1 84 ? 40.081 14.995 33.013 1.00 17.03 80 THR A O 1
ATOM 602 N N . ALA A 1 85 ? 42.001 14.649 34.161 1.00 17.55 81 ALA A N 1
ATOM 603 C CA . ALA A 1 85 ? 41.544 15.243 35.423 1.00 18.13 81 ALA A CA 1
ATOM 604 C C . ALA A 1 85 ? 41.078 16.696 35.257 1.00 17.84 81 ALA A C 1
ATOM 605 O O . ALA A 1 85 ? 40.039 17.069 35.808 1.00 17.58 81 ALA A O 1
ATOM 607 N N . GLU A 1 86 ? 41.829 17.508 34.505 1.00 17.35 82 GLU A N 1
ATOM 608 C CA . GLU A 1 86 ? 41.447 18.918 34.314 1.00 17.93 82 GLU A CA 1
ATOM 609 C C . GLU A 1 86 ? 40.118 19.065 33.534 1.00 16.83 82 GLU A C 1
ATOM 610 O O . GLU A 1 86 ? 39.290 19.931 33.869 1.00 15.81 82 GLU A O 1
ATOM 616 N N . GLU A 1 87 ? 39.918 18.212 32.521 1.00 15.55 83 GLU A N 1
ATOM 617 C CA . GLU A 1 87 ? 38.674 18.233 31.734 1.00 16.30 83 GLU A CA 1
ATOM 618 C C . GLU A 1 87 ? 37.467 17.855 32.601 1.00 15.67 83 GLU A C 1
ATOM 619 O O . GLU A 1 87 ? 36.426 18.501 32.546 1.00 16.63 83 GLU A O 1
ATOM 625 N N . ILE A 1 88 ? 37.619 16.809 33.407 1.00 15.48 84 ILE A N 1
ATOM 626 C CA . ILE A 1 88 ? 36.584 16.441 34.366 1.00 15.23 84 ILE A CA 1
ATOM 627 C C . ILE A 1 88 ? 36.304 17.608 35.314 1.00 15.91 84 ILE A C 1
ATOM 628 O O . ILE A 1 88 ? 35.136 17.923 35.621 1.00 14.89 84 ILE A O 1
ATOM 633 N N . ASN A 1 89 ? 37.369 18.232 35.817 1.00 15.54 85 ASN A N 1
ATOM 634 C CA . ASN A 1 89 ? 37.200 19.328 36.754 1.00 17.17 85 ASN A CA 1
ATOM 635 C C . ASN A 1 89 ? 36.426 20.519 36.158 1.00 16.20 85 ASN A C 1
ATOM 636 O O . ASN A 1 89 ? 35.650 21.179 36.852 1.00 15.17 85 ASN A O 1
ATOM 641 N N . GLN A 1 90 ? 36.676 20.801 34.884 1.00 15.45 86 GLN A N 1
ATOM 642 C CA . GLN A 1 90 ? 36.010 21.915 34.217 1.00 15.60 86 GLN A CA 1
ATOM 643 C C . GLN A 1 90 ? 34.507 21.732 34.215 1.00 14.67 86 GLN A C 1
ATOM 644 O O . GLN A 1 90 ? 33.750 22.699 34.375 1.00 14.24 86 GLN A O 1
ATOM 650 N N . VAL A 1 91 ? 34.075 20.495 33.977 1.00 13.60 87 VAL A N 1
ATOM 651 C CA . VAL A 1 91 ? 32.644 20.166 34.011 1.00 13.20 87 VAL A CA 1
ATOM 652 C C . VAL A 1 91 ? 32.068 20.175 35.428 1.00 13.11 87 VAL A C 1
ATOM 653 O O . VAL A 1 91 ? 30.956 20.661 35.658 1.00 12.59 87 VAL A O 1
ATOM 657 N N . ALA A 1 92 ? 32.822 19.650 36.392 1.00 13.19 88 ALA A N 1
ATOM 658 C CA . ALA A 1 92 ? 32.387 19.703 37.773 1.00 13.47 88 ALA A CA 1
ATOM 659 C C . ALA A 1 92 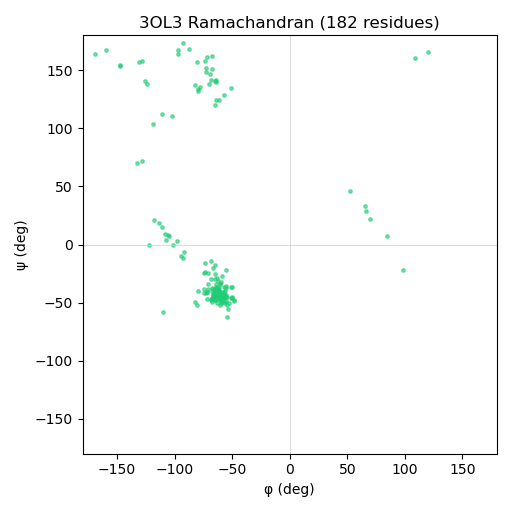? 32.187 21.161 38.200 1.00 13.23 88 ALA A C 1
ATOM 660 O O . ALA A 1 92 ? 31.217 21.482 38.885 1.00 14.11 88 ALA A O 1
ATOM 662 N N . ALA A 1 93 ? 33.092 22.036 37.786 1.00 14.14 89 ALA A N 1
ATOM 663 C CA . ALA A 1 93 ? 33.026 23.470 38.135 1.00 15.15 89 ALA A CA 1
ATOM 664 C C . ALA A 1 93 ? 31.790 24.116 37.496 1.00 15.03 89 ALA A C 1
ATOM 665 O O . ALA A 1 93 ? 31.104 24.896 38.128 1.00 16.19 89 ALA A O 1
ATOM 667 N N . ARG A 1 94 ? 31.508 23.767 36.245 1.00 14.96 90 ARG A N 1
ATOM 668 C CA . ARG A 1 94 ? 30.336 24.310 35.546 1.00 15.41 90 ARG A CA 1
ATOM 669 C C . ARG A 1 94 ? 29.041 23.865 36.228 1.00 14.68 90 ARG A C 1
ATOM 670 O O . ARG A 1 94 ? 28.095 24.650 36.398 1.00 16.33 90 ARG A O 1
ATOM 678 N N . LEU A 1 95 ? 28.994 22.592 36.611 1.00 14.44 91 LEU A N 1
ATOM 679 C CA . LEU A 1 95 ? 27.856 22.058 37.376 1.00 14.15 91 LEU A CA 1
ATOM 680 C C . LEU A 1 95 ? 27.679 22.740 38.740 1.00 14.25 91 LEU A C 1
ATOM 681 O O . LEU A 1 95 ? 26.544 23.026 39.167 1.00 13.19 91 LEU A O 1
ATOM 686 N N . ALA A 1 96 ? 28.789 23.011 39.409 1.00 14.50 92 ALA A N 1
ATOM 687 C CA . ALA A 1 96 ? 28.734 23.732 40.684 1.00 15.88 92 ALA A CA 1
ATOM 688 C C . ALA A 1 96 ? 28.215 25.175 40.503 1.00 16.38 92 ALA A C 1
ATOM 689 O O . ALA A 1 96 ? 27.617 25.743 41.438 1.00 18.20 92 ALA A O 1
ATOM 691 N N . SER A 1 97 ? 28.379 25.740 39.296 1.00 16.62 93 SER A N 1
ATOM 692 C CA . SER A 1 97 ? 27.951 27.118 39.028 1.00 17.82 93 SER A CA 1
ATOM 693 C C . SER A 1 97 ? 26.438 27.198 38.926 1.00 18.18 93 SER A C 1
ATOM 694 O O . SER A 1 97 ? 25.849 28.290 39.034 1.00 18.27 93 SER A O 1
ATOM 697 N N . VAL A 1 98 ? 25.805 26.039 38.760 1.00 17.62 94 VAL A N 1
ATOM 698 C CA . VAL A 1 98 ? 24.345 25.976 38.878 1.00 17.93 94 VAL A CA 1
ATOM 699 C C . VAL A 1 98 ? 23.869 25.207 40.121 1.00 18.05 94 VAL A C 1
ATOM 700 O O . VAL A 1 98 ? 22.695 24.814 40.213 1.00 19.62 94 VAL A O 1
ATOM 704 N N . GLY A 1 99 ? 24.774 24.965 41.071 1.00 18.33 95 GLY A N 1
ATOM 705 C CA . GLY A 1 99 ? 24.398 24.337 42.359 1.00 18.23 95 GLY A CA 1
ATOM 706 C C . GLY A 1 99 ? 23.924 22.887 42.204 1.00 18.68 95 GLY A C 1
ATOM 707 O O . GLY A 1 99 ? 23.115 22.405 42.994 1.00 19.14 95 GLY A O 1
ATOM 708 N N . TRP A 1 100 ? 24.431 22.187 41.188 1.00 17.80 96 TRP A N 1
ATOM 709 C CA . TRP A 1 100 ? 24.033 20.787 41.004 1.00 18.25 96 TRP A CA 1
ATOM 710 C C . TRP A 1 100 ? 24.802 19.863 41.951 1.00 19.20 96 TRP A C 1
ATOM 711 O O . TRP A 1 100 ? 26.001 19.997 42.095 1.00 20.66 96 TRP A O 1
ATOM 722 N N . PRO A 1 101 ? 24.104 18.937 42.619 1.00 20.06 97 PRO A N 1
ATOM 723 C CA . PRO A 1 101 ? 24.754 18.056 43.583 1.00 21.51 97 PRO A CA 1
ATOM 724 C C . PRO A 1 101 ? 25.898 17.275 42.945 1.00 21.34 97 PRO A C 1
ATOM 725 O O . PRO A 1 101 ? 25.708 16.650 41.892 1.00 19.32 97 PRO A O 1
ATOM 729 N N . LEU A 1 102 ? 27.069 17.333 43.587 1.00 21.99 98 LEU A N 1
ATOM 730 C CA . LEU A 1 102 ? 28.265 16.665 43.114 1.00 24.54 98 LEU A CA 1
ATOM 731 C C . LEU A 1 102 ? 28.812 15.729 44.203 1.00 28.32 98 LEU A C 1
ATOM 732 O O . LEU A 1 102 ? 28.848 16.096 45.381 1.00 28.50 98 LEU A O 1
ATOM 737 N N . ALA A 1 103 ? 29.243 14.536 43.802 1.00 31.60 99 ALA A N 1
ATOM 738 C CA . ALA A 1 103 ? 29.978 13.651 44.708 1.00 36.97 99 ALA A CA 1
ATOM 739 C C . ALA A 1 103 ? 31.451 14.069 44.810 1.00 39.56 99 ALA A C 1
ATOM 740 O O . ALA A 1 103 ? 32.027 14.047 45.912 1.00 43.03 99 ALA A O 1
ATOM 742 N N . VAL A 1 104 ? 32.034 14.465 43.672 1.00 41.13 100 VAL A N 1
ATOM 743 C CA . VAL A 1 104 ? 33.451 14.867 43.544 1.00 43.23 100 VAL A CA 1
ATOM 744 C C . VAL A 1 104 ? 33.741 16.325 43.987 1.00 44.91 100 VAL A C 1
ATOM 745 O O . VAL A 1 104 ? 32.820 17.161 44.006 1.00 44.96 1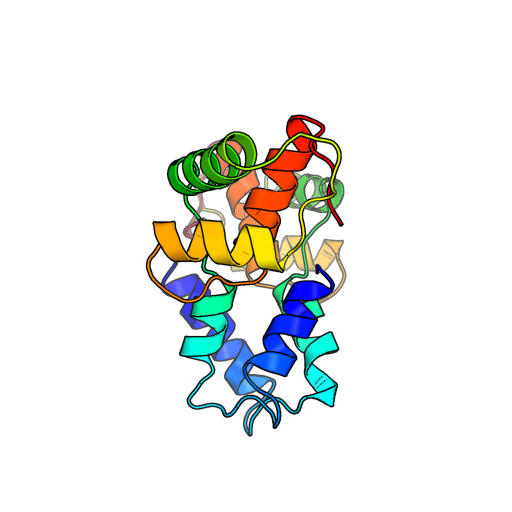00 VAL A O 1
ATOM 747 N N . PRO A 1 105 ? 35.019 16.626 44.351 1.00 46.39 101 PRO A N 1
ATOM 748 C CA . PRO A 1 105 ? 35.461 17.918 44.940 1.00 47.67 101 PRO A CA 1
ATOM 749 C C . PRO A 1 105 ? 35.157 19.235 44.195 1.00 47.36 101 PRO A C 1
ATOM 750 O O . PRO A 1 105 ? 34.423 20.070 44.731 1.00 48.24 101 PRO A O 1
ATOM 754 N N . VAL A 1 106 ? 35.703 19.405 42.989 1.00 46.61 102 VAL A N 1
ATOM 755 C CA . VAL A 1 106 ? 35.812 20.713 42.283 1.00 46.13 102 VAL A CA 1
ATOM 756 C C . VAL A 1 106 ? 37.092 21.420 42.725 1.00 46.99 102 VAL A C 1
ATOM 757 O O . VAL A 1 106 ? 37.176 21.909 43.854 1.00 48.09 102 VAL A O 1
ATOM 761 N N . PHE B 1 12 ? 49.342 24.789 25.472 1.00 40.64 8 PHE B N 1
ATOM 762 C CA . PHE B 1 12 ? 50.238 25.396 26.515 1.00 38.70 8 PHE B CA 1
ATOM 763 C C . PHE B 1 12 ? 51.052 26.571 25.966 1.00 37.98 8 PHE B C 1
ATOM 764 O O . PHE B 1 12 ? 51.125 26.771 24.753 1.00 39.30 8 PHE B O 1
ATOM 772 N N . MET B 1 13 ? 51.629 27.363 26.874 1.00 36.25 9 MET B N 1
ATOM 773 C CA . MET B 1 13 ? 52.519 28.461 26.515 1.00 34.65 9 MET B CA 1
ATOM 774 C C . MET B 1 13 ? 53.931 27.928 26.262 1.00 33.98 9 MET B C 1
ATOM 775 O O . MET B 1 13 ? 54.420 27.063 27.001 1.00 33.53 9 MET B O 1
ATOM 780 N N . ASP B 1 14 ? 54.568 28.439 25.202 1.00 33.64 10 ASP B N 1
ATOM 781 C CA . ASP B 1 14 ? 55.935 28.063 24.804 1.00 32.58 10 ASP B CA 1
ATOM 782 C C . ASP B 1 14 ? 56.952 28.118 25.945 1.00 29.90 10 ASP B C 1
ATOM 783 O O . ASP B 1 14 ? 57.879 27.315 26.002 1.00 29.09 10 ASP B O 1
ATOM 788 N N . ASN B 1 15 ? 56.808 29.094 26.839 1.00 27.86 11 ASN B N 1
ATOM 789 C CA . ASN B 1 15 ? 57.790 29.235 27.904 1.00 25.82 11 ASN B CA 1
ATOM 790 C C . ASN B 1 15 ? 57.681 28.176 29.005 1.00 23.82 11 ASN B C 1
ATOM 791 O O . ASN B 1 15 ? 58.673 27.882 29.665 1.00 22.99 11 ASN B O 1
ATOM 796 N N . VAL B 1 16 ? 56.500 27.578 29.184 1.00 22.41 12 VAL B N 1
ATOM 797 C CA . VAL B 1 16 ? 56.363 26.466 30.137 1.00 21.87 12 VAL B CA 1
ATOM 798 C C . VAL B 1 16 ? 57.204 25.290 29.643 1.00 22.12 12 VAL B C 1
ATOM 799 O O . VAL B 1 16 ? 57.940 24.674 30.407 1.00 21.42 12 VAL B O 1
ATOM 803 N N . LEU B 1 17 ? 57.138 25.009 28.343 1.00 22.18 13 LEU B N 1
ATOM 804 C CA . LEU B 1 17 ? 57.989 23.956 27.765 1.00 22.70 13 LEU B CA 1
ATOM 805 C C . LEU B 1 17 ? 59.478 24.304 27.914 1.00 23.21 13 LEU B C 1
ATOM 806 O O . LEU B 1 17 ? 60.288 23.438 28.256 1.00 23.21 13 LEU B O 1
ATOM 811 N N . GLY B 1 18 ? 59.825 25.578 27.698 1.00 23.89 14 GLY B N 1
ATOM 812 C CA . GLY B 1 18 ? 61.203 26.044 27.921 1.00 24.53 14 GLY B CA 1
ATOM 813 C C . GLY B 1 18 ? 61.633 25.855 29.375 1.00 23.50 14 GLY B C 1
ATOM 814 O O . GLY B 1 18 ? 62.756 25.423 29.673 1.00 23.13 14 GLY B O 1
ATOM 815 N N . TRP B 1 19 ? 60.725 26.202 30.279 1.00 22.33 15 TRP B N 1
ATOM 816 C CA . TRP B 1 19 ? 60.961 26.072 31.709 1.00 22.09 15 TRP B CA 1
ATOM 817 C C . TRP B 1 19 ? 61.260 24.621 32.078 1.00 21.76 15 TRP B C 1
ATOM 818 O O . TRP B 1 19 ? 62.173 24.345 32.860 1.00 21.77 15 TRP B O 1
ATOM 829 N N . LEU B 1 20 ? 60.460 23.706 31.530 1.00 21.06 16 LEU B N 1
ATOM 830 C CA . LEU B 1 20 ? 60.619 22.276 31.760 1.00 20.45 16 LEU B CA 1
ATOM 831 C C . LEU B 1 20 ? 61.987 21.759 31.258 1.00 21.19 16 LEU B C 1
ATOM 832 O O . LEU B 1 20 ? 62.683 21.035 31.970 1.00 20.67 16 LEU B O 1
ATOM 837 N N . HIS B 1 21 ? 62.394 22.152 30.053 1.00 22.43 17 HIS B N 1
ATOM 838 C CA . HIS B 1 21 ? 63.742 21.792 29.569 1.00 23.97 17 HIS B CA 1
ATOM 839 C C . HIS B 1 21 ? 64.865 22.379 30.427 1.00 24.68 17 HIS B C 1
ATOM 840 O O . HIS B 1 21 ? 65.861 21.709 30.679 1.00 25.93 17 HIS B O 1
ATOM 847 N N . LYS B 1 22 ? 64.690 23.618 30.890 1.00 25.36 18 LYS B N 1
ATOM 848 C CA . LYS B 1 22 ? 65.648 24.277 31.784 1.00 26.38 18 LYS B CA 1
ATOM 849 C C . LYS B 1 22 ? 65.762 23.520 33.135 1.00 25.25 18 LYS B C 1
ATOM 850 O O . LYS B 1 22 ? 66.864 23.278 33.626 1.00 24.65 18 LYS B O 1
ATOM 856 N N . GLY B 1 23 ? 64.620 23.119 33.698 1.00 23.82 19 GLY B N 1
ATOM 857 C CA . GLY B 1 23 ? 64.572 22.494 35.016 1.00 23.53 19 GLY B CA 1
ATOM 858 C C . GLY B 1 23 ? 65.064 21.059 35.012 1.00 22.98 19 GLY B C 1
ATOM 859 O O . GLY B 1 23 ? 65.737 20.612 35.943 1.00 22.25 19 GLY B O 1
ATOM 860 N N . TYR B 1 24 ? 64.730 20.341 33.954 1.00 22.39 20 TYR B N 1
ATOM 861 C CA . TYR B 1 24 ? 65.037 18.916 33.836 1.00 23.01 20 TYR B CA 1
ATOM 862 C C . TYR B 1 24 ? 65.748 18.678 32.487 1.00 24.87 20 TYR B C 1
ATOM 863 O O . TYR B 1 24 ? 65.157 18.100 31.568 1.00 24.50 20 TYR B O 1
ATOM 872 N N . PRO B 1 25 ? 67.024 19.122 32.362 1.00 26.38 21 PRO B N 1
ATOM 873 C CA . PRO B 1 25 ? 67.676 19.038 31.036 1.00 27.69 21 PRO B CA 1
ATOM 874 C C . PRO B 1 25 ? 67.949 17.611 30.525 1.00 28.46 21 PRO B C 1
ATOM 875 O O . PRO B 1 25 ? 68.109 17.417 29.321 1.00 29.25 21 PRO B O 1
ATOM 879 N N . GLU B 1 26 ? 67.980 16.620 31.406 1.00 27.64 22 GLU B N 1
ATOM 880 C CA . GLU B 1 26 ? 68.289 15.258 30.970 1.00 28.45 22 GLU B CA 1
ATOM 881 C C . GLU B 1 26 ? 67.130 14.298 31.223 1.00 27.51 22 GLU B C 1
ATOM 882 O O . GLU B 1 26 ? 67.337 13.093 31.308 1.00 29.30 22 GLU B O 1
ATOM 884 N N . GLY B 1 27 ? 65.914 14.823 31.362 1.00 25.84 23 GLY B N 1
ATOM 885 C CA . GLY B 1 27 ? 64.756 13.986 31.632 1.00 24.57 23 GLY B CA 1
ATOM 886 C C . GLY B 1 27 ? 64.216 14.145 33.044 1.00 24.11 23 GLY B C 1
ATOM 887 O O . GLY B 1 27 ? 64.924 14.643 33.946 1.00 23.81 23 GLY B O 1
ATOM 888 N N . VAL B 1 28 ? 62.960 13.751 33.242 1.00 22.03 24 VAL B N 1
ATOM 889 C CA . VAL B 1 28 ? 62.362 13.824 34.575 1.00 21.10 24 VAL B CA 1
ATOM 890 C C . VAL B 1 28 ? 62.331 12.435 35.221 1.00 21.14 24 VAL B C 1
ATOM 891 O O . VAL B 1 28 ? 61.579 11.574 34.776 1.00 20.85 24 VAL B O 1
ATOM 895 N N . PRO B 1 29 ? 63.146 12.222 36.277 1.00 21.47 25 PRO B N 1
ATOM 896 C CA . PRO B 1 29 ? 63.147 10.922 36.958 1.00 21.70 25 PRO B CA 1
ATOM 897 C C . PRO B 1 29 ? 61.858 10.741 37.796 1.00 21.38 25 PRO B C 1
ATOM 898 O O . PRO B 1 29 ? 61.270 11.729 38.236 1.00 21.34 25 PRO B O 1
ATOM 902 N N . PRO B 1 30 ? 61.399 9.489 37.998 1.00 21.67 26 PRO B N 1
ATOM 903 C CA . PRO B 1 30 ? 60.155 9.292 38.741 1.00 21.36 26 PRO B CA 1
ATOM 904 C C . PRO B 1 30 ? 60.134 9.856 40.175 1.00 21.39 26 PRO B C 1
ATOM 905 O O . PRO B 1 30 ? 59.057 10.211 40.662 1.00 20.32 26 PRO B O 1
ATOM 909 N N . LYS B 1 31 ? 61.299 9.960 40.821 1.00 21.45 27 LYS B N 1
ATOM 910 C CA . LYS B 1 31 ? 61.395 10.537 42.172 1.00 22.24 27 LYS B CA 1
ATOM 911 C C . LYS B 1 31 ? 61.031 12.015 42.198 1.00 21.76 27 LYS B C 1
ATOM 912 O O . LYS B 1 31 ? 60.782 12.575 43.262 1.00 22.76 27 LYS B O 1
ATOM 918 N N . ASP B 1 32 ? 61.035 12.658 41.028 1.00 19.61 28 ASP B N 1
ATOM 919 C CA . ASP B 1 32 ? 60.720 14.087 40.957 1.00 18.81 28 ASP B CA 1
ATOM 920 C C . ASP B 1 32 ? 59.326 14.369 40.410 1.00 17.73 28 ASP B C 1
ATOM 921 O O . ASP B 1 32 ? 58.989 15.537 40.161 1.00 16.74 28 ASP B O 1
ATOM 926 N N . TYR B 1 33 ? 58.510 13.329 40.199 1.00 17.09 29 TYR B N 1
ATOM 927 C CA . TYR B 1 33 ? 57.167 13.590 39.635 1.00 16.52 29 TYR B CA 1
ATOM 928 C C . TYR B 1 33 ? 56.309 14.524 40.518 1.00 16.67 29 TYR B C 1
ATOM 929 O O . TYR B 1 33 ? 55.662 15.474 40.038 1.00 14.97 29 TYR B O 1
ATOM 938 N N . PHE B 1 34 ? 56.286 14.263 41.822 1.00 17.15 30 PHE B N 1
ATOM 939 C CA . PHE B 1 34 ? 55.547 15.159 42.705 1.00 16.74 30 PHE B CA 1
ATOM 940 C C . PHE B 1 34 ? 56.102 16.607 42.630 1.00 15.92 30 PHE B C 1
ATOM 941 O O . PHE B 1 34 ? 55.341 17.553 42.442 1.00 17.47 30 PHE B O 1
ATOM 949 N N . ALA B 1 35 ? 57.411 16.781 42.766 1.00 16.10 31 ALA B N 1
ATOM 950 C CA . ALA B 1 35 ? 58.022 18.113 42.683 1.00 16.08 31 ALA B CA 1
ATOM 951 C C . ALA B 1 35 ? 57.638 18.810 41.374 1.00 14.66 31 ALA B C 1
ATOM 952 O O . ALA B 1 35 ? 57.287 19.987 41.385 1.00 14.67 31 ALA B O 1
ATOM 954 N N . LEU B 1 36 ? 57.709 18.076 40.264 1.00 14.57 32 LEU B N 1
ATOM 955 C CA . LEU B 1 36 ? 57.356 18.622 38.943 1.00 14.05 32 LEU B CA 1
ATOM 956 C C . LEU B 1 36 ? 55.904 19.098 38.870 1.00 14.25 32 LEU B C 1
ATOM 957 O O . LEU B 1 36 ? 55.635 20.233 38.460 1.00 13.24 32 LEU B O 1
ATOM 962 N N . LEU B 1 37 ? 54.979 18.228 39.256 1.00 14.36 33 LEU B N 1
ATOM 963 C CA . LEU B 1 37 ? 53.544 18.544 39.153 1.00 14.74 33 LEU B CA 1
ATOM 964 C C . LEU B 1 37 ? 53.144 19.654 40.102 1.00 15.19 33 LEU B C 1
ATOM 965 O O . LEU B 1 37 ? 52.294 20.486 39.750 1.00 14.45 33 LEU B O 1
ATOM 970 N N . ALA B 1 38 ? 53.740 19.663 41.300 1.00 15.75 34 ALA B N 1
ATOM 971 C CA . ALA B 1 38 ? 53.486 20.731 42.282 1.00 17.65 34 ALA B CA 1
ATOM 972 C C . ALA B 1 38 ? 53.902 22.083 41.740 1.00 17.93 34 ALA B C 1
ATOM 973 O O . ALA B 1 38 ? 53.203 23.074 41.935 1.00 19.61 34 ALA B O 1
ATOM 975 N N . LEU B 1 39 ? 55.060 22.119 41.086 1.00 17.77 35 LEU B N 1
ATOM 976 C CA . LEU B 1 39 ? 55.570 23.335 40.478 1.00 18.24 35 LEU B CA 1
ATOM 977 C C . LEU B 1 39 ? 54.694 23.771 39.318 1.00 18.32 35 LEU B C 1
ATOM 978 O O . LEU B 1 39 ? 54.334 24.951 39.211 1.00 18.33 35 LEU B O 1
ATOM 983 N N . LEU B 1 40 ? 54.356 22.826 38.449 1.00 17.95 36 LEU B N 1
ATOM 984 C CA . LEU B 1 40 ? 53.412 23.131 37.372 1.00 18.87 36 LEU B CA 1
ATOM 985 C C . LEU B 1 40 ? 52.067 23.660 37.857 1.00 19.96 36 LEU B C 1
ATOM 986 O O . LEU B 1 40 ? 51.478 24.495 37.177 1.00 20.21 36 LEU B O 1
ATOM 991 N N . LYS B 1 41 ? 51.573 23.148 38.987 1.00 20.19 37 LYS B N 1
ATOM 992 C CA . LYS B 1 41 ? 50.297 23.600 39.545 1.00 21.81 37 LYS B CA 1
ATOM 993 C C . LYS B 1 41 ? 50.383 24.992 40.195 1.00 22.05 37 LYS B C 1
ATOM 994 O O . LYS B 1 41 ? 49.364 25.658 40.331 1.00 23.10 37 LYS B O 1
ATOM 996 N N . ARG B 1 42 ? 51.577 25.412 40.616 1.00 21.11 38 ARG B N 1
ATOM 997 C CA . ARG B 1 42 ? 51.734 26.652 41.377 1.00 21.37 38 ARG B CA 1
ATOM 998 C C . ARG B 1 42 ? 51.340 27.893 40.565 1.00 20.89 38 ARG B C 1
ATOM 999 O O . ARG B 1 42 ? 51.604 27.986 39.360 1.00 20.83 38 ARG B O 1
ATOM 1007 N N . SER B 1 43 ? 50.696 28.839 41.239 1.00 21.57 39 SER B N 1
ATOM 1008 C CA . SER B 1 43 ? 50.321 30.106 40.622 1.00 21.08 39 SER B CA 1
ATOM 1009 C C . SER B 1 43 ? 50.356 31.226 41.663 1.00 20.49 39 SER B C 1
ATOM 1010 O O . SER B 1 43 ? 50.261 30.986 42.870 1.00 21.05 39 SER B O 1
ATOM 1013 N N . LEU B 1 44 ? 50.553 32.452 41.190 1.00 19.25 40 LEU B N 1
ATOM 1014 C CA . LEU B 1 44 ? 50.446 33.618 42.047 1.00 18.81 40 LEU B CA 1
ATOM 1015 C C . LEU B 1 44 ? 48.994 33.831 42.461 1.00 20.47 40 LEU B C 1
ATOM 1016 O O . LEU B 1 44 ? 48.078 33.583 41.687 1.00 20.29 40 LEU B O 1
ATOM 1021 N N . THR B 1 45 ? 48.795 34.330 43.674 1.00 22.14 41 THR B N 1
ATOM 1022 C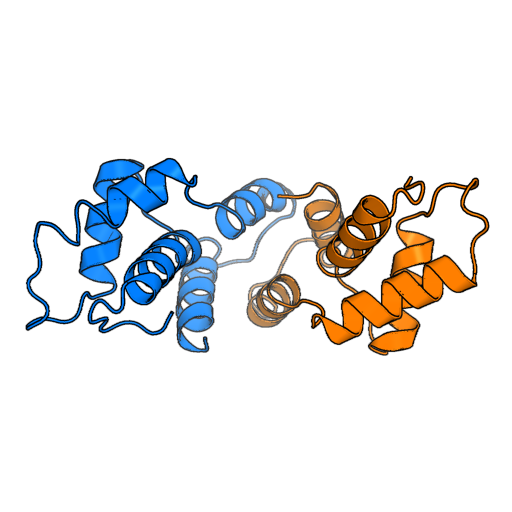 CA . THR B 1 45 ? 47.476 34.797 44.086 1.00 23.61 41 THR B CA 1
ATOM 1023 C C . THR B 1 45 ? 47.179 36.103 43.344 1.00 23.42 41 THR B C 1
ATOM 1024 O O . THR B 1 45 ? 48.096 36.767 42.840 1.00 22.23 41 THR B O 1
ATOM 1028 N N . GLU B 1 46 ? 45.908 36.483 43.289 1.00 24.21 42 GLU B N 1
ATOM 1029 C CA . GLU B 1 46 ? 45.542 37.775 42.740 1.00 24.19 42 GLU B CA 1
ATOM 1030 C C . GLU B 1 46 ? 46.393 38.883 43.382 1.00 23.71 42 GLU B C 1
ATOM 1031 O O . GLU B 1 46 ? 46.957 39.714 42.669 1.00 22.44 42 GLU B O 1
ATOM 1037 N N . ASP B 1 47 ? 46.567 38.857 44.707 1.00 24.85 43 ASP B N 1
ATOM 1038 C CA . ASP B 1 47 ? 47.329 39.933 45.364 1.00 25.47 43 ASP B CA 1
ATOM 1039 C C . ASP B 1 47 ? 48.796 39.953 44.909 1.00 23.00 43 ASP B C 1
ATOM 1040 O O . ASP B 1 47 ? 49.392 41.009 44.793 1.00 22.84 43 ASP B O 1
ATOM 1045 N N . GLU B 1 48 ? 49.385 38.783 44.700 1.00 21.59 44 GLU B N 1
ATOM 1046 C CA . GLU B 1 48 ? 50.744 38.706 44.161 1.00 20.28 44 GLU B CA 1
ATOM 1047 C C . GLU B 1 48 ? 50.840 39.251 42.727 1.00 18.61 44 GLU B C 1
ATOM 1048 O O . GLU B 1 48 ? 51.822 39.917 42.374 1.00 17.70 44 GLU B O 1
ATOM 1054 N N . VAL B 1 49 ? 49.833 38.949 41.905 1.00 18.02 45 VAL B N 1
ATOM 1055 C CA . VAL B 1 49 ? 49.804 39.466 40.526 1.00 17.13 45 VAL B CA 1
ATOM 1056 C C . VAL B 1 49 ? 49.740 41.024 40.518 1.00 18.10 45 VAL B C 1
ATOM 1057 O O . VAL B 1 49 ? 50.461 41.712 39.749 1.00 16.94 45 VAL B O 1
ATOM 1061 N N . VAL B 1 50 ? 48.878 41.568 41.366 1.00 17.99 46 VAL B N 1
ATOM 1062 C CA . VAL B 1 50 ? 48.801 43.024 41.549 1.00 18.67 46 VAL B CA 1
ATOM 1063 C C . VAL B 1 50 ? 50.161 43.599 41.944 1.00 18.00 46 VAL B C 1
ATOM 1064 O O . VAL B 1 50 ? 50.640 44.541 41.303 1.00 17.22 46 VAL B O 1
ATOM 1068 N N . ARG B 1 51 ? 50.808 43.014 42.961 1.00 17.98 47 ARG B N 1
ATOM 1069 C CA . ARG B 1 51 ? 52.101 43.541 43.431 1.00 17.89 47 ARG B CA 1
ATOM 1070 C C . ARG B 1 51 ? 53.174 43.482 42.359 1.00 16.12 47 ARG B C 1
ATOM 1071 O O . ARG B 1 51 ? 53.982 44.401 42.258 1.00 14.25 47 ARG B O 1
ATOM 1079 N N . ALA B 1 52 ? 53.200 42.376 41.599 1.00 15.29 48 ALA B N 1
ATOM 1080 C CA . ALA B 1 52 ? 54.212 42.180 40.554 1.00 15.37 48 ALA B CA 1
ATOM 1081 C C . ALA B 1 52 ? 54.070 43.156 39.399 1.00 14.44 48 ALA B C 1
ATOM 1082 O O . ALA B 1 52 ? 55.066 43.697 38.916 1.00 15.04 48 ALA B O 1
ATOM 1084 N N . ALA B 1 53 ? 52.837 43.337 38.937 1.00 13.96 49 ALA B N 1
ATOM 1085 C CA . ALA B 1 53 ? 52.547 44.250 37.849 1.00 13.45 49 ALA B CA 1
ATOM 1086 C C . ALA B 1 53 ? 52.862 45.677 38.307 1.00 13.66 49 ALA B C 1
ATOM 1087 O O . ALA B 1 53 ? 53.526 46.424 37.606 1.00 13.27 49 ALA B O 1
ATOM 1089 N N . GLN B 1 54 ? 52.385 46.029 39.501 1.00 14.40 50 GLN B N 1
ATOM 1090 C CA . GLN B 1 54 ? 52.713 47.314 40.141 1.00 14.24 50 GLN B CA 1
ATOM 1091 C C . GLN B 1 54 ? 54.223 47.592 40.166 1.00 15.25 50 GLN B C 1
ATOM 1092 O O . GLN B 1 54 ? 54.669 48.710 39.850 1.00 14.79 50 GLN B O 1
ATOM 1098 N N . ALA B 1 55 ? 54.999 46.575 40.556 1.00 16.12 51 ALA B N 1
ATOM 1099 C CA . ALA B 1 55 ? 56.457 46.695 40.705 1.00 17.09 51 ALA B CA 1
ATOM 1100 C C . ALA B 1 55 ? 57.124 47.009 39.361 1.00 17.32 51 ALA B C 1
ATOM 1101 O O . ALA B 1 55 ? 58.068 47.814 39.288 1.00 18.17 51 ALA B O 1
ATOM 1103 N N . ILE B 1 56 ? 56.629 46.370 38.310 1.00 16.82 52 ILE B N 1
ATOM 1104 C CA . ILE B 1 56 ? 57.118 46.626 36.951 1.00 17.22 52 ILE B CA 1
ATOM 1105 C C . ILE B 1 56 ? 56.728 48.030 36.475 1.00 17.19 52 ILE B C 1
ATOM 1106 O O . ILE B 1 56 ? 57.568 48.782 35.945 1.00 17.15 52 ILE B O 1
ATOM 1111 N N . LEU B 1 57 ? 55.456 48.377 36.663 1.00 16.08 53 LEU B N 1
ATOM 1112 C CA . LEU B 1 57 ? 54.959 49.694 36.328 1.00 17.30 53 LEU B CA 1
ATOM 1113 C C . LEU B 1 57 ? 55.745 50.799 37.047 1.00 17.98 53 LEU B C 1
ATOM 1114 O O . LEU B 1 57 ? 56.060 51.836 36.456 1.00 17.46 53 LEU B O 1
ATOM 1119 N N . ARG B 1 58 ? 56.088 50.568 38.305 1.00 19.23 54 ARG B N 1
ATOM 1120 C CA . ARG B 1 58 ? 56.892 51.534 39.065 1.00 22.30 54 ARG B CA 1
ATOM 1121 C C . ARG B 1 58 ? 58.291 51.722 38.511 1.00 24.35 54 ARG B C 1
ATOM 1122 O O . ARG B 1 58 ? 58.870 52.806 38.647 1.00 25.73 54 ARG B O 1
ATOM 1130 N N . SER B 1 59 ? 58.837 50.685 37.885 1.00 25.36 55 SER B N 1
ATOM 1131 C CA . SER B 1 59 ? 60.230 50.734 37.463 1.00 28.32 55 SER B CA 1
ATOM 1132 C C . SER B 1 59 ? 60.472 50.871 35.945 1.00 28.46 55 SER B C 1
ATOM 1133 O O . SER B 1 59 ? 61.619 50.882 35.519 1.00 28.98 55 SER B O 1
ATOM 1136 N N . THR B 1 60 ? 59.408 51.008 35.143 1.00 27.64 56 THR B N 1
ATOM 1137 C CA . THR B 1 60 ? 59.548 51.032 33.675 1.00 28.71 56 THR B CA 1
ATOM 1138 C C . THR B 1 60 ? 58.800 52.217 33.059 1.00 28.49 56 THR B C 1
ATOM 1139 O O . THR B 1 60 ? 57.864 52.749 33.655 1.00 28.06 56 THR B O 1
ATOM 1143 N N . ASP B 1 61 ? 59.211 52.618 31.857 1.00 29.50 57 ASP B N 1
ATOM 1144 C CA . ASP B 1 61 ? 58.706 53.855 31.264 1.00 29.47 57 ASP B CA 1
ATOM 1145 C C . ASP B 1 61 ? 57.498 53.691 30.326 1.00 28.42 57 ASP B C 1
ATOM 1146 O O . ASP B 1 61 ? 56.896 54.676 29.921 1.00 27.77 57 ASP B O 1
ATOM 1151 N N . GLY B 1 62 ? 57.152 52.458 29.980 1.00 27.20 58 GLY B N 1
ATOM 1152 C CA . GLY B 1 62 ? 56.023 52.233 29.084 1.00 27.27 58 GLY B CA 1
ATOM 1153 C C . GLY B 1 62 ? 56.366 52.340 27.604 1.00 28.02 58 GLY B C 1
ATOM 1154 O O . GLY B 1 62 ? 55.467 52.300 26.767 1.00 27.27 58 GLY B O 1
ATOM 1155 N N . GLN B 1 63 ? 57.661 52.465 27.294 1.00 29.25 59 GLN B N 1
ATOM 1156 C CA . GLN B 1 63 ? 58.191 52.345 25.913 1.00 30.97 59 GLN B CA 1
ATOM 1157 C C . GLN B 1 63 ? 59.008 51.064 25.733 1.00 30.97 59 GLN B C 1
ATOM 1158 O O . GLN B 1 63 ? 58.709 50.220 24.861 1.00 31.32 59 GLN B O 1
ATOM 1164 N N . SER B 1 64 ? 60.051 50.906 26.547 1.00 30.86 60 SER B N 1
ATOM 1165 C CA A SER B 1 64 ? 60.890 49.721 26.453 0.70 31.03 60 SER B CA 1
ATOM 1166 C CA B SER B 1 64 ? 60.894 49.722 26.477 0.30 30.59 60 SER B CA 1
ATOM 1167 C C . SER B 1 64 ? 60.063 48.472 26.776 1.00 29.45 60 SER B C 1
ATOM 1168 O O . SER B 1 64 ? 59.412 48.406 27.835 1.00 28.41 60 SER B O 1
ATOM 1173 N N . PRO B 1 65 ? 60.063 47.482 25.852 1.00 28.74 61 PRO B N 1
ATOM 1174 C CA . PRO B 1 65 ? 59.252 46.311 26.140 1.00 27.49 61 PRO B CA 1
ATOM 1175 C C . PRO B 1 65 ? 59.757 45.570 27.360 1.00 25.91 61 PRO B C 1
ATOM 1176 O O . PRO B 1 65 ? 60.981 45.451 27.588 1.00 26.43 61 PRO B O 1
ATOM 1180 N N . VAL B 1 66 ? 58.814 45.106 28.160 1.00 23.27 62 VAL B N 1
ATOM 1181 C CA . VAL B 1 66 ? 59.161 44.361 29.377 1.00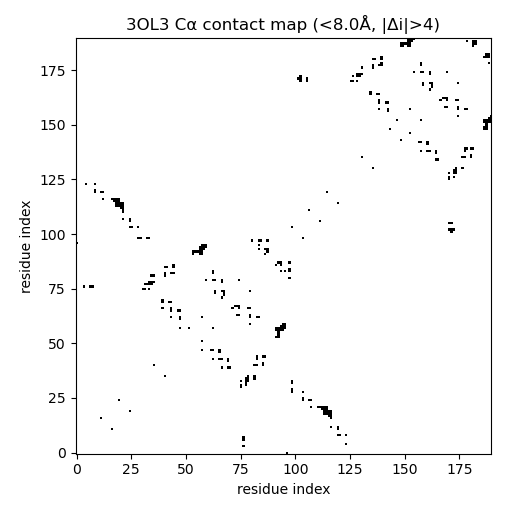 22.03 62 VAL B CA 1
ATOM 1182 C C . VAL B 1 66 ? 59.510 42.913 29.007 1.00 22.99 62 VAL B C 1
ATOM 1183 O O . VAL B 1 66 ? 58.752 42.259 28.281 1.00 22.64 62 VAL B O 1
ATOM 1187 N N . THR B 1 67 ? 60.636 42.407 29.525 1.00 23.94 63 THR B N 1
ATOM 1188 C CA . THR B 1 67 ? 61.085 41.064 29.167 1.00 25.02 63 THR B CA 1
ATOM 1189 C C . THR B 1 67 ? 60.663 40.018 30.210 1.00 24.68 63 THR B C 1
ATOM 1190 O O . THR B 1 67 ? 60.325 40.358 31.347 1.00 23.63 63 THR B O 1
ATOM 1194 N N . ASP B 1 68 ? 60.720 38.741 29.829 1.00 25.72 64 ASP B N 1
ATOM 1195 C CA . ASP B 1 68 ? 60.512 37.651 30.791 1.00 25.93 64 ASP B CA 1
ATOM 1196 C C . ASP B 1 68 ? 61.483 37.752 31.997 1.00 25.15 64 ASP B C 1
ATOM 1197 O O . ASP B 1 68 ? 61.116 37.430 33.119 1.00 23.60 64 ASP B O 1
ATOM 1202 N N . ASP B 1 69 ? 62.712 38.200 31.747 1.00 26.03 65 ASP B N 1
ATOM 1203 C CA . ASP B 1 69 ? 63.693 38.407 32.799 1.00 26.10 65 ASP B CA 1
ATOM 1204 C C . ASP B 1 69 ? 63.262 39.516 33.751 1.00 24.45 65 ASP B C 1
ATOM 1205 O O . ASP B 1 69 ? 63.395 39.372 34.963 1.00 22.22 65 ASP B O 1
ATOM 1210 N N . ASP B 1 70 ? 62.744 40.620 33.205 1.00 22.64 66 ASP B N 1
ATOM 1211 C CA . ASP B 1 70 ? 62.262 41.711 34.053 1.00 21.35 66 ASP B CA 1
ATOM 1212 C C . ASP B 1 70 ? 61.181 41.187 34.976 1.00 19.15 66 ASP B C 1
ATOM 1213 O O . ASP B 1 70 ? 61.181 41.481 36.169 1.00 18.47 66 ASP B O 1
ATOM 1218 N N . ILE B 1 71 ? 60.234 40.456 34.401 1.00 18.06 67 ILE B N 1
ATOM 1219 C CA . ILE B 1 71 ? 59.090 39.951 35.177 1.00 17.56 67 ILE B CA 1
ATOM 1220 C C . ILE B 1 71 ? 59.562 38.922 36.205 1.00 17.21 67 ILE B C 1
ATOM 1221 O O . ILE B 1 71 ? 59.143 38.970 37.354 1.00 16.14 67 ILE B O 1
ATOM 1226 N N . ARG B 1 72 ? 60.414 37.978 35.776 1.00 18.04 68 ARG B N 1
ATOM 1227 C CA . ARG B 1 72 ? 60.973 36.978 36.707 1.00 19.16 68 ARG B CA 1
ATOM 1228 C C . ARG B 1 72 ? 61.582 37.650 37.956 1.00 19.76 68 ARG B C 1
ATOM 1229 O O . ARG B 1 72 ? 61.347 37.215 39.072 1.00 18.77 68 ARG B O 1
ATOM 1237 N N . ASN B 1 73 ? 62.362 38.711 37.756 1.00 21.27 69 ASN B N 1
ATOM 1238 C CA . ASN B 1 73 ? 63.021 39.408 38.871 1.00 23.78 69 ASN B CA 1
ATOM 1239 C C . ASN B 1 73 ? 62.035 40.076 39.823 1.00 23.22 69 ASN B C 1
ATOM 1240 O O . ASN B 1 73 ? 62.158 39.979 41.051 1.00 23.84 69 ASN B O 1
ATOM 1245 N N . ALA B 1 74 ? 61.045 40.745 39.243 1.00 22.02 70 ALA B N 1
ATOM 1246 C CA . ALA B 1 74 ? 59.988 41.352 40.026 1.00 21.00 70 ALA B CA 1
ATOM 1247 C C . ALA B 1 74 ? 59.248 40.284 40.863 1.00 20.85 70 ALA B C 1
ATOM 1248 O O . ALA B 1 74 ? 59.056 40.450 42.074 1.00 21.48 70 ALA B O 1
ATOM 1250 N N . VAL B 1 75 ? 58.838 39.192 40.219 1.00 19.06 71 VAL B N 1
ATOM 1251 C CA . VAL B 1 75 ? 58.107 38.132 40.909 1.00 18.67 71 VAL B CA 1
ATOM 1252 C C . VAL B 1 75 ? 59.000 37.468 41.982 1.00 20.00 71 VAL B C 1
ATOM 1253 O O . VAL B 1 75 ? 58.552 37.237 43.089 1.00 20.12 71 VAL B O 1
ATOM 1257 N N . HIS B 1 76 ? 60.254 37.179 41.643 1.00 21.41 72 HIS B N 1
ATOM 1258 C CA . HIS B 1 76 ? 61.190 36.603 42.625 1.00 23.79 72 HIS B CA 1
ATOM 1259 C C . HIS B 1 76 ? 61.273 37.438 43.914 1.00 25.09 72 HIS B C 1
ATOM 1260 O O . HIS B 1 76 ? 61.160 36.891 44.996 1.00 26.77 72 HIS B O 1
ATOM 1267 N N . GLN B 1 77 ? 61.475 38.750 43.779 1.00 26.08 73 GLN B N 1
ATOM 1268 C CA . GLN B 1 77 ? 61.500 39.705 44.905 1.00 28.11 73 GLN B CA 1
ATOM 1269 C C . GLN B 1 77 ? 60.267 39.547 45.795 1.00 27.69 73 GLN B C 1
ATOM 1270 O O . GLN B 1 77 ? 60.361 39.641 47.021 1.00 28.52 73 GLN B O 1
ATOM 1276 N N . ILE B 1 78 ? 59.122 39.257 45.179 1.00 25.39 74 ILE B N 1
ATOM 1277 C CA . ILE B 1 78 ? 57.865 39.158 45.924 1.00 25.63 74 ILE B CA 1
ATOM 1278 C C . ILE B 1 78 ? 57.651 37.806 46.614 1.00 25.57 74 ILE B C 1
ATOM 1279 O O . ILE B 1 78 ? 57.314 37.774 47.790 1.00 26.81 74 ILE B O 1
ATOM 1284 N N . ILE B 1 79 ? 57.827 36.701 45.888 1.00 24.33 75 ILE B N 1
ATOM 1285 C CA . ILE B 1 79 ? 57.579 35.372 46.463 1.00 24.34 75 ILE B CA 1
ATOM 1286 C C . ILE B 1 79 ? 58.835 34.748 47.082 1.00 25.63 75 ILE B C 1
ATOM 1287 O O . ILE B 1 79 ? 58.767 33.673 47.676 1.00 26.59 75 ILE B O 1
ATOM 1292 N N . GLU B 1 80 ? 59.982 35.397 46.912 1.00 26.44 76 GLU B N 1
ATOM 1293 C CA . GLU B 1 80 ? 61.253 34.934 47.503 1.00 28.60 76 GLU B CA 1
ATOM 1294 C C . GLU B 1 80 ? 61.604 33.460 47.193 1.00 28.64 76 GLU B C 1
ATOM 1295 O O . GLU B 1 80 ? 61.979 32.680 48.091 1.00 29.07 76 GLU B O 1
ATOM 1301 N N . LYS B 1 81 ? 61.446 33.100 45.927 1.00 27.41 77 LYS B N 1
ATOM 1302 C CA . LYS B 1 81 ? 61.781 31.772 45.378 1.00 27.42 77 LYS B CA 1
ATOM 1303 C C . LYS B 1 81 ? 61.701 31.876 43.871 1.00 26.04 77 LYS B C 1
ATOM 1304 O O . LYS B 1 81 ? 61.122 32.832 43.346 1.00 24.99 77 LYS B O 1
ATOM 1310 N N . GLU B 1 82 ? 62.284 30.895 43.182 1.00 25.98 78 GLU B N 1
ATOM 1311 C CA . GLU B 1 82 ? 62.331 30.913 41.725 1.00 25.69 78 GLU B CA 1
ATOM 1312 C C . GLU B 1 82 ? 60.925 30.801 41.140 1.00 23.36 78 GLU B C 1
ATOM 1313 O O . GLU B 1 82 ? 60.212 29.811 41.400 1.00 23.54 78 GLU B O 1
ATOM 1319 N N . PRO B 1 83 ? 60.513 31.818 40.360 1.00 21.38 79 PRO B N 1
ATOM 1320 C CA . PRO B 1 83 ? 59.184 31.849 39.714 1.00 19.82 79 PRO B CA 1
ATOM 1321 C C . PRO B 1 83 ? 59.034 30.795 38.629 1.00 19.07 79 PRO B C 1
ATOM 1322 O O . PRO B 1 83 ? 60.017 30.414 37.996 1.00 19.06 79 PRO B O 1
ATOM 1326 N N . THR B 1 84 ? 57.821 30.318 38.404 1.00 18.83 80 THR B N 1
ATOM 1327 C CA . THR B 1 84 ? 57.602 29.441 37.242 1.00 18.79 80 THR B CA 1
ATOM 1328 C C . THR B 1 84 ? 57.164 30.270 36.032 1.00 18.93 80 THR B C 1
ATOM 1329 O O . THR B 1 84 ? 56.896 31.470 36.150 1.00 17.14 80 THR B O 1
ATOM 1333 N N . ALA B 1 85 ? 57.067 29.608 34.869 1.00 19.49 81 ALA B N 1
ATOM 1334 C CA . ALA B 1 85 ? 56.637 30.252 33.634 1.00 19.92 81 ALA B CA 1
ATOM 1335 C C . ALA B 1 85 ? 55.193 30.740 33.746 1.00 19.70 81 ALA B C 1
ATOM 1336 O O . ALA B 1 85 ? 54.834 31.837 33.256 1.00 18.91 81 ALA B O 1
ATOM 1338 N N . GLU B 1 86 ? 54.385 29.943 34.433 1.00 18.81 82 GLU B N 1
ATOM 1339 C CA A GLU B 1 86 ? 52.980 30.244 34.617 0.50 18.81 82 GLU B CA 1
ATOM 1340 C CA B GLU B 1 86 ? 52.963 30.250 34.628 0.50 19.50 82 GLU B CA 1
ATOM 1341 C C . GLU B 1 86 ? 52.819 31.517 35.462 1.00 18.78 82 GLU B C 1
ATOM 1342 O O . GLU B 1 86 ? 51.989 32.384 35.153 1.00 18.08 82 GLU B O 1
ATOM 1353 N N . GLU B 1 87 ? 53.649 31.635 36.497 1.00 17.40 83 GLU B N 1
ATOM 1354 C CA . GLU B 1 87 ? 53.663 32.860 37.326 1.00 17.15 83 GLU B CA 1
ATOM 1355 C C . GLU B 1 87 ? 54.083 34.076 36.499 1.00 16.48 83 GLU B C 1
ATOM 1356 O O . GLU B 1 87 ? 53.423 35.098 36.543 1.00 16.74 83 GLU B O 1
ATOM 1362 N N . ILE B 1 88 ? 55.156 33.954 35.714 1.00 16.16 84 ILE B N 1
ATOM 1363 C CA . ILE B 1 88 ? 55.579 35.054 34.832 1.00 15.96 84 ILE B CA 1
ATOM 1364 C C . ILE B 1 88 ? 54.439 35.455 33.877 1.00 15.97 84 ILE B C 1
ATOM 1365 O O . ILE B 1 88 ? 54.156 36.653 33.672 1.00 16.59 84 ILE B O 1
ATOM 1370 N N . ASN B 1 89 ? 53.792 34.457 33.292 1.00 15.85 85 ASN B N 1
ATOM 1371 C CA . ASN B 1 89 ? 52.687 34.689 32.364 1.00 17.52 85 ASN B CA 1
ATOM 1372 C C . ASN B 1 89 ? 51.484 35.397 33.000 1.00 16.62 85 ASN B C 1
ATOM 1373 O O . ASN B 1 89 ? 50.852 36.219 32.337 1.00 17.82 85 ASN B O 1
ATOM 1378 N N . GLN B 1 90 ? 51.160 35.083 34.252 1.00 16.28 86 GLN B N 1
ATOM 1379 C CA . GLN B 1 90 ? 50.065 35.806 34.951 1.00 16.43 86 GLN B CA 1
ATOM 1380 C C . GLN B 1 90 ? 50.373 37.300 34.996 1.00 15.62 86 GLN B C 1
ATOM 1381 O O . GLN B 1 90 ? 49.492 38.139 34.801 1.00 15.37 86 GLN B O 1
ATOM 1387 N N . VAL B 1 91 ? 51.621 37.633 35.284 1.00 14.64 87 VAL B N 1
ATOM 1388 C CA . VAL B 1 91 ? 52.023 39.043 35.346 1.00 14.55 87 VAL B CA 1
ATOM 1389 C C . VAL B 1 91 ? 52.068 39.686 33.943 1.00 15.28 87 VAL B C 1
ATOM 1390 O O . VAL B 1 91 ? 51.625 40.829 33.773 1.00 12.89 87 VAL B O 1
ATOM 1394 N N . ALA B 1 92 ? 52.583 38.955 32.947 1.00 14.55 88 ALA B N 1
ATOM 1395 C CA . ALA B 1 92 ? 52.573 39.466 31.570 1.00 16.06 88 ALA B CA 1
ATOM 1396 C C . ALA B 1 92 ? 51.135 39.779 31.112 1.00 17.11 88 ALA B C 1
ATOM 1397 O O . ALA B 1 92 ? 50.872 40.842 30.534 1.00 17.77 88 ALA B O 1
ATOM 1399 N N . ALA B 1 93 ? 50.208 38.874 31.416 1.00 16.83 89 ALA B N 1
ATOM 1400 C CA . ALA B 1 93 ? 48.805 39.050 31.087 1.00 17.59 89 ALA B CA 1
ATOM 1401 C C . ALA B 1 93 ? 48.257 40.325 31.714 1.00 17.98 89 ALA B C 1
ATOM 1402 O O . ALA B 1 93 ? 47.549 41.095 31.059 1.00 17.21 89 ALA B O 1
ATOM 1404 N N . ARG B 1 94 ? 48.611 40.541 32.982 1.00 16.99 90 ARG B N 1
ATOM 1405 C CA . ARG B 1 94 ? 48.115 41.699 33.724 1.00 16.42 90 ARG B CA 1
ATOM 1406 C C . ARG B 1 94 ? 48.671 43.002 33.140 1.00 15.90 90 ARG B C 1
ATOM 1407 O O . ARG B 1 94 ? 47.933 44.014 32.970 1.00 16.12 90 ARG B O 1
ATOM 1415 N N . LEU B 1 95 ? 49.958 42.988 32.801 1.00 15.03 91 LEU B N 1
ATOM 1416 C CA . LEU B 1 95 ? 50.584 44.168 32.191 1.00 14.44 91 LEU B CA 1
ATOM 1417 C C . LEU B 1 95 ? 49.957 44.441 30.835 1.00 14.88 91 LEU B C 1
ATOM 1418 O O . LEU B 1 95 ? 49.738 45.620 30.470 1.00 13.80 91 LEU B O 1
ATOM 1423 N N . ALA B 1 96 ? 49.650 43.361 30.098 1.00 14.61 92 ALA B N 1
ATOM 1424 C CA . ALA B 1 96 ? 48.988 43.519 28.783 1.00 16.18 92 ALA B CA 1
ATOM 1425 C C . ALA B 1 96 ? 47.622 44.213 28.924 1.00 16.69 92 ALA B C 1
ATOM 1426 O O . ALA B 1 96 ? 47.216 45.001 28.037 1.00 17.68 92 ALA B O 1
ATOM 1428 N N . SER B 1 97 ? 46.920 43.949 30.030 1.00 17.00 93 SER B N 1
ATOM 1429 C CA . SER B 1 97 ? 45.591 44.558 30.256 1.00 18.15 93 SER B CA 1
ATOM 1430 C C . SER B 1 97 ? 45.657 46.076 30.509 1.00 18.11 93 SER B C 1
ATOM 1431 O O . SER B 1 97 ? 44.626 46.781 30.464 1.00 18.40 93 SER B O 1
ATOM 1434 N N . VAL B 1 98 ? 46.853 46.588 30.783 1.00 17.75 94 VAL B N 1
ATOM 1435 C CA . VAL B 1 98 ? 47.018 48.037 30.889 1.00 17.46 94 VAL B CA 1
ATOM 1436 C C . VAL B 1 98 ? 47.895 48.609 29.771 1.00 18.07 94 VAL B C 1
ATOM 1437 O O . VAL B 1 98 ? 48.434 49.725 29.888 1.00 17.60 94 VAL B O 1
ATOM 1441 N N . GLY B 1 99 ? 48.034 47.827 28.703 1.00 18.87 95 GLY B N 1
ATOM 1442 C CA . GLY B 1 99 ? 48.761 48.251 27.501 1.00 19.80 95 GLY B CA 1
ATOM 1443 C C . GLY B 1 99 ? 50.259 48.400 27.631 1.00 19.57 95 GLY B C 1
ATOM 1444 O O . GLY B 1 99 ? 50.881 49.120 26.843 1.00 19.77 95 GLY B O 1
ATOM 1445 N N . TRP B 1 100 ? 50.860 47.742 28.623 1.00 18.02 96 TRP B N 1
ATOM 1446 C CA . TRP B 1 100 ? 52.299 47.881 28.814 1.00 17.99 96 TRP B CA 1
ATOM 1447 C C . TRP B 1 100 ? 53.045 47.019 27.795 1.00 19.15 96 TRP B C 1
ATOM 1448 O O . TRP B 1 100 ? 52.669 45.873 27.567 1.00 19.49 96 TRP B O 1
ATOM 1459 N N . PRO B 1 101 ? 54.097 47.567 27.164 1.00 20.88 97 PRO B N 1
ATOM 1460 C CA . PRO B 1 101 ? 54.747 46.807 26.087 1.00 21.88 97 PRO B CA 1
ATOM 1461 C C . PRO B 1 101 ? 55.512 45.584 26.643 1.00 22.30 97 PRO B C 1
ATOM 1462 O O . PRO B 1 101 ? 56.175 45.677 27.679 1.00 21.03 97 PRO B O 1
ATOM 1466 N N . LEU B 1 102 ? 55.395 44.463 25.942 1.00 23.76 98 LEU B N 1
ATOM 1467 C CA . LEU B 1 102 ? 55.946 43.175 26.357 1.00 24.92 98 LEU B CA 1
ATOM 1468 C C . LEU B 1 102 ? 56.817 42.604 25.262 1.00 27.69 98 LEU B C 1
ATOM 1469 O O . LEU B 1 102 ? 56.480 42.689 24.077 1.00 27.86 98 LEU B O 1
ATOM 1474 N N . ALA B 1 103 ? 57.926 41.996 25.653 1.00 28.52 99 ALA B N 1
ATOM 1475 C CA . ALA B 1 103 ? 58.836 41.449 24.662 1.00 31.60 99 ALA B CA 1
ATOM 1476 C C . ALA B 1 103 ? 58.441 40.021 24.293 1.00 32.39 99 ALA B C 1
ATOM 1477 O O . ALA B 1 103 ? 57.746 39.344 25.057 1.00 33.54 99 ALA B O 1
#